Protein AF-A0A9P8AAS9-F1 (afdb_monomer)

Solvent-accessible surface area (backbone atoms only — not comparable to full-atom values): 14153 Å² total; per-residue (Å²): 145,85,72,85,78,70,85,81,71,89,67,86,80,77,82,42,75,65,55,56,50,53,52,52,51,51,52,52,52,52,50,54,52,51,51,51,54,52,51,48,52,53,51,29,61,76,70,73,40,96,72,48,89,89,62,64,85,84,53,78,81,42,75,49,71,82,64,89,84,55,82,85,56,94,63,54,86,76,57,72,69,22,67,81,80,36,80,64,80,61,82,91,53,53,75,65,57,50,48,54,54,49,52,55,50,50,49,52,52,47,55,50,54,48,52,52,49,55,50,51,50,50,54,50,54,50,53,53,48,51,53,55,49,49,33,53,49,22,46,51,50,16,53,52,23,40,52,56,30,70,55,72,84,61,75,70,64,74,69,56,86,58,59,70,79,56,46,61,59,50,71,42,103,62,42,62,68,28,55,51,24,41,52,50,12,54,50,25,44,50,51,21,54,53,49,51,52,52,40,45,74,74,70,51,84,76,68,55,98,87,51,53,66,68,61,48,50,60,72,70,52,83,86,85,82,81,64,73,90,72,59,74,133

Secondary structure (DSSP, 8-state):
--STTSSS--S-----HHHHHHHHHHHHHHHHHHHHHHHHHHHHHHHT-S-BTTB----GGGGPPPPSSSPPPTTTTTSPPPTTTSPP--TT--HHHHHHHHHHHHHHHHHHHHHHHHHHHHHHHHHHHHHHHHHHHHHHHHHHHHHHHHSPPPTTGGGS---HHHHHHHSSSS-HHHHHHHHHHHHHHHHHHHHHHHHHHTT-----TT--HHHHHHHHS------TTT---

Foldseek 3Di:
DDDVPPPPDDDDDPCDPVVVVVVVVVVVLVVVLVVLQVV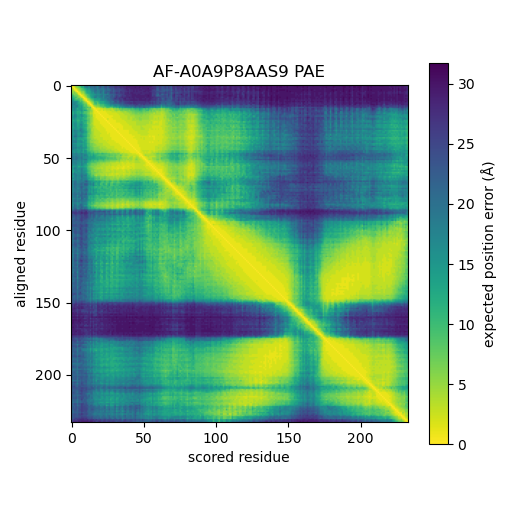LVVVCVVVVHPDDPLSDRDDPVLSDDPDPPDPDDVCVVVDDHRVVVPDRPPPPDDPVVVVVVVLVVVVVVVVVVVVSVVVVLVVVVVVLVVLVVLLVVLQVLLVVLQVQLPDDDDCVVVPPPDPVVVVVQCPPPGGVSSVVSNVSSVVSNVVSVVSVVVCVVVVRDDADPPDDPVNVSVVVDDDDDDDSVPPDD

Sequence (233 aa):
MRDTQRTDSRGVTQNTRSVRWINGAEAKKQGYASQYRAARVAILRLLGLPSSPDYPVLEDEHMYAKSSVTPRELGDGRKTDAWIWRYGRLKGLDDKGKMEFVLEAERIQWFRAKADMERLIEEIEILEEEFRRLVRSCQSLSSYWSQLADVPPSPFFSRFQLAKSVQTFIEGPQNPYCVYAAQKSALYDKMAKETEKKFRKLGGCWPGETEDLNAFFRRQRPTVTVDWNNVQP

Organism: NCBI:txid181124

Mean predicted aligned error: 13.97 Å

Structure (mmCIF, N/CA/C/O backbone):
data_AF-A0A9P8AAS9-F1
#
_entry.id   AF-A0A9P8AAS9-F1
#
loop_
_atom_site.group_PDB
_atom_site.id
_atom_site.type_symbol
_atom_site.label_atom_id
_atom_site.label_alt_id
_atom_site.label_comp_id
_atom_site.label_asym_id
_atom_site.label_entity_id
_atom_site.label_seq_id
_atom_site.pdbx_PDB_ins_code
_atom_site.Cartn_x
_atom_site.Cartn_y
_atom_site.Cartn_z
_atom_site.occupancy
_atom_site.B_iso_or_equiv
_atom_site.auth_seq_id
_atom_site.auth_comp_id
_atom_site.auth_asym_id
_atom_site.auth_atom_id
_atom_site.pdbx_PDB_model_num
ATOM 1 N N . MET A 1 1 ? 1.114 17.172 -15.281 1.00 40.56 1 MET A N 1
ATOM 2 C CA . MET A 1 1 ? 0.721 17.569 -13.909 1.00 40.56 1 MET A CA 1
ATOM 3 C C . MET A 1 1 ? 1.259 18.969 -13.577 1.00 40.56 1 MET A C 1
ATOM 5 O O . MET A 1 1 ? 2.057 19.130 -12.667 1.00 40.56 1 MET A O 1
ATOM 9 N N . ARG A 1 2 ? 0.888 19.986 -14.364 1.00 39.72 2 ARG A N 1
ATOM 10 C CA . ARG A 1 2 ? 1.263 21.396 -14.163 1.00 39.72 2 ARG A CA 1
ATOM 11 C C . ARG A 1 2 ? 0.232 22.235 -14.912 1.00 39.72 2 ARG A C 1
ATOM 13 O O . ARG A 1 2 ? 0.375 22.321 -16.114 1.00 39.72 2 ARG A O 1
ATOM 20 N N . ASP A 1 3 ? -0.776 22.765 -14.222 1.00 40.75 3 ASP A N 1
ATOM 21 C CA . ASP A 1 3 ? -1.606 23.879 -14.729 1.00 40.75 3 ASP A CA 1
ATOM 22 C C . ASP A 1 3 ? -2.355 24.616 -13.603 1.00 40.75 3 ASP A C 1
ATOM 24 O O . ASP A 1 3 ? -2.548 25.824 -13.681 1.00 40.75 3 ASP A O 1
ATOM 28 N N . THR A 1 4 ? -2.669 23.961 -12.482 1.00 42.94 4 THR A N 1
ATOM 29 C CA . THR A 1 4 ? -3.481 24.572 -11.408 1.00 42.94 4 THR A CA 1
ATOM 30 C C . THR A 1 4 ? -2.746 25.554 -10.487 1.00 42.94 4 THR A C 1
ATOM 32 O O . THR A 1 4 ? -3.392 26.273 -9.740 1.00 42.94 4 THR A O 1
ATOM 35 N N . GLN A 1 5 ? -1.410 25.636 -10.523 1.00 47.50 5 GLN A N 1
ATOM 36 C CA . GLN A 1 5 ? -0.648 26.535 -9.632 1.00 47.50 5 GLN A CA 1
ATOM 37 C C . GLN A 1 5 ? -0.402 27.942 -10.203 1.00 47.50 5 GLN A C 1
ATOM 39 O O . GLN A 1 5 ? 0.150 28.794 -9.510 1.00 47.50 5 GLN A O 1
ATOM 44 N N . ARG A 1 6 ? -0.767 28.208 -11.464 1.00 46.69 6 ARG A N 1
ATOM 45 C CA . ARG A 1 6 ? -0.388 29.454 -12.157 1.00 46.69 6 ARG A CA 1
ATOM 46 C C . ARG A 1 6 ? -1.404 30.592 -12.054 1.00 46.69 6 ARG A C 1
ATOM 48 O O . ARG A 1 6 ? -1.026 31.729 -12.313 1.00 46.69 6 ARG A O 1
ATOM 55 N N . THR A 1 7 ? -2.652 30.320 -11.688 1.00 47.31 7 THR A N 1
ATOM 56 C CA . THR A 1 7 ? -3.736 31.316 -11.744 1.00 47.31 7 THR A CA 1
ATOM 57 C C . THR A 1 7 ? -3.769 32.278 -10.554 1.00 47.31 7 THR A C 1
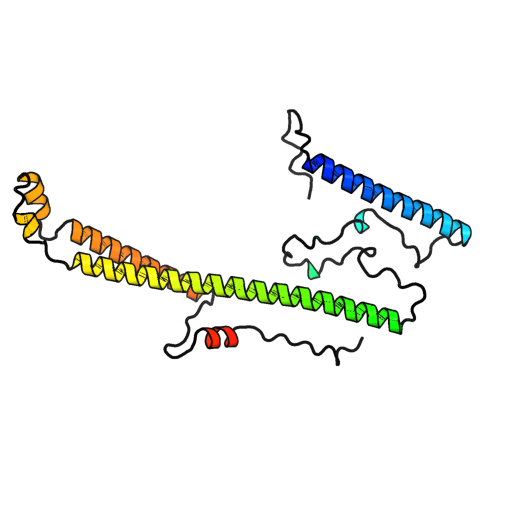ATOM 59 O O . THR A 1 7 ? -4.172 33.424 -10.738 1.00 47.31 7 THR A O 1
ATOM 62 N N . ASP A 1 8 ? -3.238 31.888 -9.388 1.00 47.56 8 ASP A N 1
ATOM 63 C CA . ASP A 1 8 ? -3.456 32.644 -8.138 1.00 47.56 8 ASP A CA 1
ATOM 64 C C . ASP A 1 8 ? -2.204 33.343 -7.572 1.00 47.56 8 ASP A C 1
ATOM 66 O O . ASP A 1 8 ? -2.237 33.929 -6.493 1.00 47.56 8 ASP A O 1
ATOM 70 N N . SER A 1 9 ? -1.076 33.325 -8.289 1.00 42.12 9 SER A N 1
ATOM 71 C CA . SER A 1 9 ? 0.187 33.894 -7.792 1.00 42.12 9 SER A CA 1
ATOM 72 C C . SER A 1 9 ? 0.448 35.296 -8.353 1.00 42.12 9 SER A C 1
ATOM 74 O O . SER A 1 9 ? 1.041 35.450 -9.420 1.00 42.12 9 SER A O 1
ATOM 76 N N . ARG A 1 10 ? 0.046 36.342 -7.619 1.00 48.09 10 ARG A N 1
ATOM 77 C CA . ARG A 1 10 ? 0.501 37.730 -7.840 1.00 48.09 10 ARG A CA 1
ATOM 78 C C . ARG A 1 10 ? 1.392 38.170 -6.677 1.00 48.09 10 ARG A C 1
ATOM 80 O O . ARG A 1 10 ? 0.914 38.718 -5.693 1.00 48.09 10 ARG A O 1
ATOM 87 N N . GLY A 1 11 ? 2.690 37.904 -6.795 1.00 50.19 11 GLY A N 1
ATOM 88 C CA . GLY A 1 11 ? 3.708 38.269 -5.805 1.00 50.19 11 GLY A CA 1
ATOM 89 C C . GLY A 1 11 ? 4.879 37.289 -5.842 1.00 50.19 11 GLY A C 1
ATOM 90 O O . GLY A 1 11 ? 4.652 36.087 -5.893 1.00 50.19 11 GLY A O 1
ATOM 91 N N . VAL A 1 12 ? 6.104 37.825 -5.900 1.00 58.59 12 VAL A N 1
ATOM 92 C CA . VAL A 1 12 ? 7.424 37.155 -5.941 1.00 58.59 12 VAL A CA 1
ATOM 93 C C . VAL A 1 12 ? 7.373 35.621 -5.878 1.00 58.59 12 VAL A C 1
ATOM 95 O O . VAL A 1 12 ? 7.263 35.025 -4.808 1.00 58.59 12 VAL A O 1
ATOM 98 N N . THR A 1 13 ? 7.536 34.969 -7.032 1.00 55.72 13 THR A N 1
ATOM 99 C CA . THR A 1 13 ? 7.798 33.528 -7.109 1.00 55.72 13 THR A CA 1
ATOM 100 C C . THR A 1 13 ? 9.085 33.221 -6.355 1.00 55.72 13 THR A C 1
ATOM 102 O O . THR A 1 13 ? 10.178 33.562 -6.812 1.00 55.72 13 THR A O 1
ATOM 105 N N . GLN A 1 14 ? 8.973 32.581 -5.191 1.00 61.50 14 GLN A N 1
ATOM 106 C CA . GLN A 1 14 ? 10.131 32.045 -4.490 1.00 61.50 14 GLN A CA 1
ATOM 107 C C . GLN A 1 14 ? 10.790 30.986 -5.385 1.00 61.50 14 GLN A C 1
ATOM 109 O O . GLN A 1 14 ? 10.313 29.857 -5.488 1.00 61.50 14 GLN A O 1
ATOM 114 N N . ASN A 1 15 ? 11.895 31.347 -6.045 1.00 59.50 15 ASN A N 1
ATOM 115 C CA . ASN A 1 15 ? 12.778 30.398 -6.719 1.00 59.50 15 ASN A CA 1
ATOM 116 C C . ASN A 1 15 ? 13.470 29.542 -5.653 1.00 59.50 15 ASN A C 1
ATOM 118 O O . ASN A 1 15 ? 14.602 29.804 -5.247 1.00 59.50 15 ASN A O 1
ATOM 122 N N . THR A 1 16 ? 12.763 28.533 -5.155 1.00 75.38 16 THR A N 1
ATOM 123 C CA . THR A 1 16 ? 13.290 27.598 -4.165 1.00 75.38 16 THR A CA 1
ATOM 124 C C . THR A 1 16 ? 14.463 26.808 -4.752 1.00 75.38 16 THR A C 1
ATOM 126 O O . THR A 1 16 ? 14.561 26.566 -5.959 1.00 75.38 16 THR A O 1
ATOM 129 N N . ARG A 1 17 ? 15.398 26.390 -3.888 1.00 76.12 17 ARG A N 1
ATOM 130 C CA . ARG A 1 17 ? 16.584 25.608 -4.289 1.00 76.12 17 ARG A CA 1
ATOM 131 C C . ARG A 1 17 ? 16.201 24.336 -5.061 1.00 76.12 17 ARG A C 1
ATOM 133 O O . ARG A 1 17 ? 16.917 23.948 -5.982 1.00 76.12 17 ARG A O 1
ATOM 140 N N . SER A 1 18 ? 15.058 23.738 -4.725 1.00 76.44 18 SER A N 1
ATOM 141 C CA . SER A 1 18 ? 14.458 22.609 -5.439 1.00 76.44 18 SER A CA 1
ATOM 142 C C . SER A 1 18 ? 14.050 22.972 -6.869 1.00 76.44 18 SER A C 1
ATOM 144 O O . SER A 1 18 ? 14.404 22.243 -7.787 1.00 76.44 18 SER A O 1
ATOM 146 N N . VAL A 1 19 ? 13.401 24.121 -7.095 1.00 82.75 19 VAL A N 1
ATOM 147 C CA . VAL A 1 19 ? 13.028 24.598 -8.442 1.00 82.75 19 VAL A CA 1
ATOM 148 C C . VAL A 1 19 ? 14.263 24.815 -9.316 1.00 82.75 19 VAL A C 1
ATOM 150 O O . VAL A 1 19 ? 14.279 24.389 -10.469 1.00 82.75 19 VAL A O 1
ATOM 153 N N . ARG A 1 20 ? 15.342 25.395 -8.773 1.00 86.31 20 ARG A N 1
ATOM 154 C CA . ARG A 1 20 ? 16.611 25.531 -9.513 1.00 86.31 20 ARG A CA 1
ATOM 155 C C . ARG A 1 20 ? 17.190 24.170 -9.907 1.00 86.31 20 ARG A C 1
ATOM 157 O O . ARG A 1 20 ? 17.690 24.026 -11.020 1.00 86.31 20 ARG A O 1
ATOM 164 N N . TRP A 1 21 ? 17.126 23.183 -9.012 1.00 85.50 21 TRP A N 1
ATOM 165 C CA . TRP A 1 21 ? 17.604 21.828 -9.291 1.00 85.50 21 TRP A CA 1
ATOM 166 C C . TRP A 1 21 ? 16.750 21.127 -10.356 1.00 85.50 21 TRP A C 1
ATOM 168 O O . TRP A 1 21 ? 17.307 20.574 -11.301 1.00 85.50 21 TRP A O 1
ATOM 178 N N . ILE A 1 22 ? 15.420 21.244 -10.267 1.00 85.50 22 ILE A N 1
ATOM 179 C CA . ILE A 1 22 ? 14.469 20.732 -11.267 1.00 85.50 22 ILE A CA 1
ATOM 180 C C . ILE A 1 22 ? 14.750 21.353 -12.637 1.00 85.50 22 ILE A C 1
ATOM 182 O O . ILE A 1 22 ? 14.902 20.631 -13.618 1.00 85.50 22 ILE A O 1
ATOM 186 N N . ASN A 1 23 ? 14.894 22.677 -12.706 1.00 88.12 23 ASN A N 1
ATOM 187 C CA . ASN A 1 23 ? 15.191 23.376 -13.957 1.00 88.12 23 ASN A CA 1
ATOM 188 C C . ASN A 1 23 ? 16.554 22.967 -14.530 1.00 88.12 23 ASN A C 1
ATOM 190 O O . ASN A 1 23 ? 16.690 22.807 -15.739 1.00 88.12 23 ASN A O 1
ATOM 194 N N . GLY A 1 24 ? 1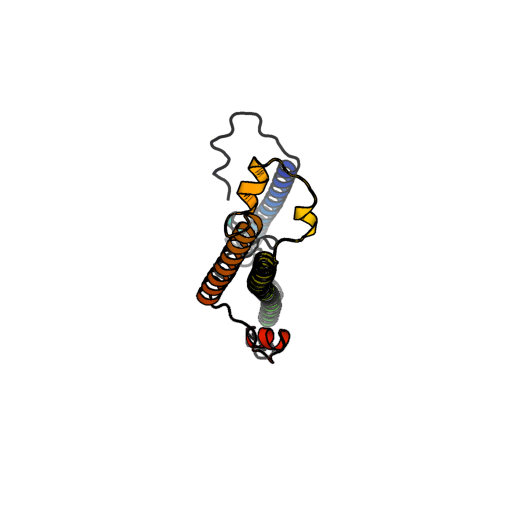7.562 22.765 -13.676 1.00 91.31 24 GLY A N 1
ATOM 195 C CA . GLY A 1 24 ? 18.873 22.272 -14.097 1.00 91.31 24 GLY A CA 1
ATOM 196 C C . GLY A 1 24 ? 18.822 20.843 -14.645 1.00 91.31 24 GLY A C 1
ATOM 197 O O . GLY A 1 24 ? 19.470 20.549 -15.649 1.00 91.31 24 GLY A O 1
ATOM 198 N N . ALA A 1 25 ? 18.040 19.962 -14.020 1.00 88.50 25 ALA A N 1
ATOM 199 C CA . ALA A 1 25 ? 17.812 18.607 -14.511 1.00 88.50 25 ALA A CA 1
ATOM 200 C C . ALA A 1 25 ? 17.055 18.612 -15.850 1.00 88.50 25 ALA A C 1
ATOM 202 O O . ALA A 1 25 ? 17.475 17.933 -16.787 1.00 88.50 25 ALA A O 1
ATOM 203 N N . GLU A 1 26 ? 16.006 19.432 -15.975 1.00 89.06 26 GLU A N 1
ATOM 204 C CA . GLU A 1 26 ? 15.252 19.588 -17.223 1.00 89.06 26 GLU A CA 1
ATOM 205 C C . GLU A 1 26 ? 16.146 20.141 -18.342 1.00 89.06 26 GLU A C 1
ATOM 207 O O . GLU A 1 26 ? 16.157 19.597 -19.440 1.00 89.06 26 GLU A O 1
ATOM 212 N N . ALA A 1 27 ? 16.983 21.144 -18.064 1.00 91.75 27 ALA A N 1
ATOM 213 C CA . ALA A 1 27 ? 17.920 21.687 -19.047 1.00 91.75 27 ALA A CA 1
ATOM 214 C C . ALA A 1 27 ? 18.931 20.635 -19.536 1.00 91.75 27 ALA A C 1
ATOM 216 O O . ALA A 1 27 ? 19.189 20.539 -20.735 1.00 91.75 27 ALA A O 1
ATOM 217 N N . LYS A 1 28 ? 19.475 19.805 -18.633 1.00 93.38 28 LYS A N 1
ATOM 218 C CA . LYS A 1 28 ? 20.367 18.695 -19.012 1.00 93.38 28 LYS A CA 1
ATOM 219 C C . LYS A 1 28 ? 19.655 17.676 -19.893 1.00 93.38 28 LYS A C 1
ATOM 221 O O . LYS A 1 28 ? 20.187 17.288 -20.928 1.00 93.38 28 LYS A O 1
ATOM 226 N N . LYS A 1 29 ? 18.447 17.272 -19.498 1.00 90.00 29 LYS A N 1
ATOM 227 C CA . LYS A 1 29 ? 17.592 16.357 -20.260 1.00 90.00 29 LYS A CA 1
ATOM 228 C C . LYS A 1 29 ? 17.351 16.877 -21.682 1.00 90.00 29 LYS A C 1
ATOM 230 O O . LYS A 1 29 ? 17.593 16.145 -22.639 1.00 90.00 29 LYS A O 1
ATOM 235 N N . GLN A 1 30 ? 16.961 18.144 -21.823 1.00 91.88 30 GLN A N 1
ATOM 236 C CA . GLN A 1 30 ? 16.775 18.791 -23.127 1.00 91.88 30 GLN A CA 1
ATOM 237 C C . GLN A 1 30 ? 18.084 18.861 -23.927 1.00 91.88 30 GLN A C 1
ATOM 239 O O . GLN A 1 30 ? 18.094 18.604 -25.130 1.00 91.88 30 GLN A O 1
ATOM 244 N N . GLY A 1 31 ? 19.208 19.130 -23.255 1.00 94.56 31 GLY A N 1
ATOM 245 C CA . GLY A 1 31 ? 20.544 19.085 -23.849 1.00 94.56 31 GLY A CA 1
ATOM 246 C C . GLY A 1 31 ? 20.850 17.729 -24.488 1.00 94.56 31 GLY A C 1
ATOM 247 O O . GLY A 1 31 ? 21.162 17.670 -25.677 1.00 94.56 31 GLY A O 1
ATOM 248 N N . TYR A 1 32 ? 20.676 16.628 -23.756 1.00 93.31 32 TYR A N 1
ATOM 249 C CA . TYR A 1 32 ? 20.882 15.280 -24.299 1.00 93.31 32 TYR A CA 1
ATOM 250 C C . TYR A 1 32 ? 19.904 14.931 -25.428 1.00 93.31 32 TYR A C 1
ATOM 252 O O . TYR A 1 32 ? 20.316 14.365 -26.442 1.00 93.31 32 TYR A O 1
ATOM 260 N N . ALA A 1 33 ? 18.630 15.313 -25.306 1.00 92.88 33 ALA A N 1
ATOM 261 C CA . ALA A 1 33 ? 17.647 15.102 -26.367 1.00 92.88 33 ALA A CA 1
ATOM 262 C C . ALA A 1 33 ? 18.042 15.835 -27.660 1.00 92.88 33 ALA A C 1
ATOM 264 O O . ALA A 1 33 ? 17.983 15.259 -28.748 1.00 92.88 33 ALA A O 1
ATOM 265 N N . SER A 1 34 ? 18.513 17.081 -27.546 1.00 94.44 34 SER A N 1
ATOM 266 C CA . SER A 1 34 ? 18.998 17.869 -28.684 1.00 94.44 34 SER A CA 1
ATOM 267 C C . SER A 1 34 ? 20.222 17.234 -29.352 1.00 94.44 34 SER A C 1
ATOM 269 O O . SER A 1 34 ? 20.271 17.150 -30.579 1.00 94.44 34 SER A O 1
ATOM 271 N N . GLN A 1 35 ? 21.161 16.704 -28.559 1.00 95.50 35 GLN A N 1
ATOM 272 C CA . GLN A 1 35 ? 22.344 16.004 -29.062 1.00 95.50 35 GLN A CA 1
ATOM 273 C C . GLN A 1 35 ? 21.958 14.743 -29.833 1.00 95.50 35 GLN A C 1
ATOM 275 O O . GLN A 1 35 ? 22.445 14.542 -30.944 1.00 95.50 35 GLN A O 1
ATOM 280 N N . TYR A 1 36 ? 21.039 13.931 -29.298 1.00 93.12 36 TYR A N 1
ATOM 281 C CA . TYR A 1 36 ? 20.519 12.761 -30.007 1.00 93.12 36 TYR A CA 1
ATOM 282 C C . TYR A 1 36 ? 19.856 13.156 -31.330 1.00 93.12 36 TYR A C 1
ATOM 284 O O . TYR A 1 36 ? 20.158 12.571 -32.368 1.00 93.12 36 TYR A O 1
ATOM 292 N N . ARG A 1 37 ? 18.984 14.174 -31.323 1.00 94.06 37 ARG A N 1
ATOM 293 C CA . ARG A 1 37 ? 18.300 14.652 -32.537 1.00 94.06 37 ARG A CA 1
ATOM 294 C C . ARG A 1 37 ? 19.301 15.134 -33.593 1.00 94.06 37 ARG A C 1
ATOM 296 O O . ARG A 1 37 ? 19.164 14.770 -34.759 1.00 94.06 37 ARG A O 1
ATOM 303 N N . ALA A 1 38 ? 20.327 15.886 -33.193 1.00 95.19 38 ALA A N 1
ATOM 304 C CA . ALA A 1 38 ? 21.387 16.350 -34.087 1.00 95.19 38 ALA A CA 1
ATOM 305 C C . ALA A 1 38 ? 22.223 15.188 -34.656 1.00 95.19 38 ALA A C 1
ATOM 307 O O . ALA A 1 38 ? 22.413 15.100 -35.871 1.00 95.19 38 ALA A O 1
ATOM 308 N N . ALA A 1 39 ? 22.662 14.261 -33.799 1.00 93.88 39 ALA A N 1
ATOM 309 C CA . ALA A 1 39 ? 23.416 13.077 -34.206 1.00 93.88 39 ALA A CA 1
ATOM 310 C C . ALA A 1 39 ? 22.601 12.182 -35.151 1.00 93.88 39 ALA A C 1
ATOM 312 O O . ALA A 1 39 ? 23.113 11.742 -36.177 1.00 93.88 39 ALA A O 1
ATOM 313 N N . ARG A 1 40 ? 21.310 11.978 -34.864 1.00 91.44 40 ARG A N 1
ATOM 314 C CA . ARG A 1 40 ? 20.379 11.241 -35.725 1.00 91.44 40 ARG A CA 1
ATOM 315 C C . ARG A 1 40 ? 20.316 11.843 -37.127 1.00 91.44 40 ARG A C 1
ATOM 317 O O . ARG A 1 40 ? 20.423 11.105 -38.100 1.00 91.44 40 ARG A O 1
ATOM 324 N N . VAL A 1 41 ? 20.158 13.164 -37.245 1.00 93.94 41 VAL A N 1
ATOM 325 C CA . VAL A 1 41 ? 20.127 13.844 -38.552 1.00 93.94 41 VAL A CA 1
ATOM 326 C C . VAL A 1 41 ? 21.445 13.653 -39.303 1.00 93.94 41 VAL A C 1
ATOM 328 O O . VAL A 1 41 ? 21.422 13.355 -40.495 1.00 93.94 41 VAL A O 1
ATOM 331 N N . ALA A 1 42 ? 22.586 13.784 -38.623 1.00 94.50 42 ALA A N 1
ATOM 332 C CA . ALA A 1 42 ? 23.895 13.571 -39.235 1.00 94.50 42 ALA A CA 1
ATOM 333 C C . ALA A 1 42 ? 24.075 12.124 -39.729 1.00 94.50 42 ALA A C 1
ATOM 335 O O . ALA A 1 42 ? 24.475 11.915 -40.870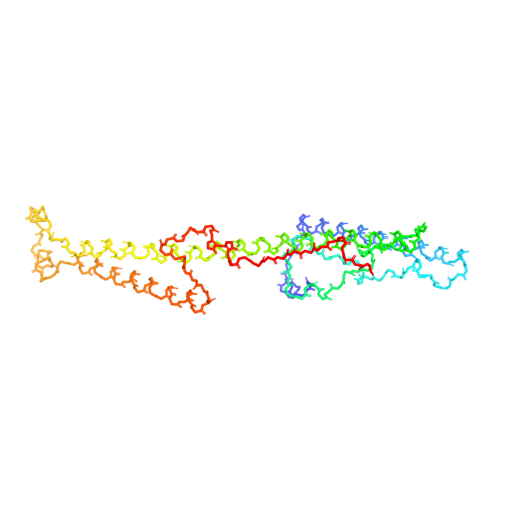 1.00 94.50 42 ALA A O 1
ATOM 336 N N . ILE A 1 43 ? 23.712 11.132 -38.911 1.00 91.44 43 ILE A N 1
ATOM 337 C CA . ILE A 1 43 ? 23.797 9.707 -39.260 1.00 91.44 43 ILE A CA 1
ATOM 338 C C . ILE A 1 43 ? 22.891 9.378 -40.451 1.00 91.44 43 ILE A C 1
ATOM 340 O O . ILE A 1 43 ? 23.333 8.727 -41.391 1.00 91.44 43 ILE A O 1
ATOM 344 N N . LEU A 1 44 ? 21.644 9.855 -40.453 1.00 92.31 44 LEU A N 1
ATOM 345 C CA . LEU A 1 44 ? 20.717 9.629 -41.566 1.00 92.31 44 LEU A CA 1
ATOM 346 C C . LEU A 1 44 ? 21.217 10.259 -42.871 1.00 92.31 44 LEU A C 1
ATOM 348 O O . LEU A 1 44 ? 21.128 9.629 -43.923 1.00 92.31 44 LEU A O 1
ATOM 352 N N . ARG A 1 45 ? 21.813 11.458 -42.796 1.00 93.62 45 ARG A N 1
ATOM 353 C CA . ARG A 1 45 ? 22.461 12.104 -43.947 1.00 93.62 45 ARG A CA 1
ATOM 354 C C . ARG A 1 45 ? 23.641 11.293 -44.473 1.00 93.62 45 ARG A C 1
ATOM 356 O O . ARG A 1 45 ? 23.742 11.121 -45.680 1.00 93.62 45 ARG A O 1
ATOM 363 N N . LEU A 1 46 ? 24.502 10.781 -43.591 1.00 93.44 46 LEU A N 1
ATOM 364 C CA . LEU A 1 46 ? 25.648 9.950 -43.979 1.00 93.44 46 LEU A CA 1
ATOM 365 C C . LEU A 1 46 ? 25.218 8.627 -44.623 1.00 93.44 46 LEU A C 1
ATOM 367 O O . LEU A 1 46 ? 25.855 8.170 -45.565 1.00 93.44 46 LEU A O 1
ATOM 371 N N . LEU A 1 47 ? 24.133 8.026 -44.132 1.00 90.12 47 LEU A N 1
ATOM 372 C CA . LEU A 1 47 ? 23.577 6.785 -44.676 1.00 90.12 47 LEU A CA 1
ATOM 373 C C . LEU A 1 47 ? 22.728 7.001 -45.939 1.00 90.12 47 LEU A C 1
ATOM 375 O O . LEU A 1 47 ? 22.335 6.025 -46.570 1.00 90.12 47 LEU A O 1
ATOM 379 N N . GLY A 1 48 ? 22.398 8.249 -46.288 1.00 91.50 48 GLY A N 1
ATOM 380 C CA . GLY A 1 48 ? 21.490 8.565 -47.395 1.00 91.50 48 GLY A CA 1
ATOM 381 C C . GLY A 1 48 ? 20.051 8.077 -47.179 1.00 91.50 48 GLY A C 1
ATOM 382 O O . GLY A 1 48 ? 19.299 7.947 -48.141 1.00 91.50 48 GLY A O 1
ATOM 383 N N . LEU A 1 49 ? 19.657 7.791 -45.933 1.00 89.56 49 LEU A N 1
ATOM 384 C CA . LEU A 1 49 ? 18.337 7.254 -45.595 1.00 89.56 49 LEU A CA 1
ATOM 385 C C . LEU A 1 49 ? 17.433 8.359 -45.030 1.00 89.56 49 LEU A C 1
ATOM 387 O O . LEU A 1 49 ? 17.850 9.080 -44.122 1.00 89.56 49 LEU A O 1
ATOM 391 N N . PRO A 1 50 ? 16.169 8.475 -45.480 1.00 85.0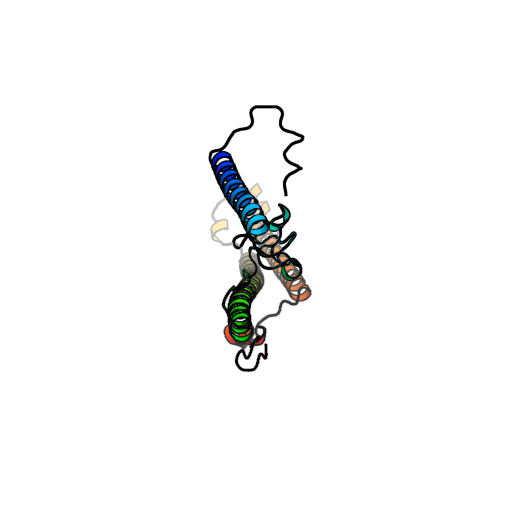0 50 PRO A N 1
ATOM 392 C CA . PRO A 1 50 ? 15.236 9.468 -44.941 1.00 85.00 50 PRO A CA 1
ATOM 393 C C . PRO A 1 50 ? 14.774 9.122 -43.517 1.00 85.00 50 PRO A C 1
ATOM 395 O O . PRO A 1 50 ? 14.497 10.003 -42.703 1.00 85.00 50 PRO A O 1
ATOM 398 N N . SER A 1 51 ? 14.702 7.831 -43.195 1.00 87.38 51 SER A N 1
ATOM 399 C CA . SER A 1 51 ? 14.368 7.326 -41.869 1.00 87.38 51 SER A CA 1
ATOM 400 C C . SER A 1 51 ? 15.011 5.960 -41.670 1.00 87.38 51 SER A C 1
ATOM 402 O O . SER A 1 51 ? 15.154 5.193 -42.620 1.00 87.38 51 SER A O 1
ATOM 404 N N . SER A 1 52 ? 15.388 5.657 -40.431 1.00 81.69 52 SER A N 1
ATOM 405 C CA . SER A 1 52 ? 15.906 4.350 -40.045 1.00 81.69 52 SER A CA 1
ATOM 406 C C . SER A 1 52 ? 15.178 3.863 -38.791 1.00 81.69 52 SER A C 1
ATOM 408 O O . SER A 1 52 ? 15.052 4.635 -37.834 1.00 81.69 52 SER A O 1
ATOM 410 N N . PRO A 1 53 ? 14.717 2.598 -38.760 1.00 80.19 53 PRO A N 1
ATOM 411 C CA . PRO A 1 53 ? 14.121 2.007 -37.565 1.00 80.19 53 PRO A CA 1
ATOM 412 C C . PRO A 1 53 ? 15.122 1.874 -36.407 1.00 80.19 53 PRO A C 1
ATOM 414 O O . PRO A 1 53 ? 14.681 1.779 -35.259 1.00 80.19 53 PRO A O 1
ATOM 417 N N . ASP A 1 54 ? 16.429 1.895 -36.692 1.00 80.31 54 ASP A N 1
ATOM 418 C CA . ASP A 1 54 ? 17.510 1.823 -35.698 1.00 80.31 54 ASP A CA 1
ATOM 419 C C . ASP A 1 54 ? 17.722 3.151 -34.968 1.00 80.31 54 ASP A C 1
ATOM 421 O O . ASP A 1 54 ? 18.163 3.175 -33.822 1.00 80.31 54 ASP A O 1
ATOM 425 N N . TYR A 1 55 ? 17.370 4.256 -35.626 1.00 84.75 55 TYR A N 1
ATOM 426 C CA . TYR A 1 55 ? 17.449 5.605 -35.079 1.00 84.75 55 TYR A CA 1
ATOM 427 C C . TYR A 1 55 ? 16.055 6.246 -35.134 1.00 84.75 55 TYR A C 1
ATOM 429 O O . TYR A 1 55 ? 15.799 7.118 -35.976 1.00 84.75 55 TYR A O 1
ATOM 437 N N . PRO A 1 56 ? 15.108 5.814 -34.280 1.00 86.88 56 PRO A N 1
ATOM 438 C CA . PRO A 1 56 ? 13.755 6.358 -34.270 1.00 86.88 56 PRO A CA 1
ATOM 439 C C . PRO A 1 56 ? 13.737 7.826 -33.820 1.00 86.88 56 PRO A C 1
ATOM 441 O O . PRO A 1 56 ? 14.688 8.341 -33.222 1.00 86.88 56 PRO A O 1
ATOM 444 N N . VAL A 1 57 ? 12.661 8.532 -34.167 1.00 90.12 57 VAL A N 1
ATOM 445 C CA . VAL A 1 57 ? 12.499 9.947 -33.814 1.00 90.12 57 VAL A CA 1
ATOM 446 C C . VAL A 1 57 ? 12.236 10.078 -32.312 1.00 90.12 57 VAL A C 1
ATOM 448 O O . VAL A 1 57 ? 11.380 9.397 -31.745 1.00 90.12 57 VAL A O 1
ATOM 451 N N . LEU A 1 58 ? 12.990 10.963 -31.658 1.00 90.50 58 LEU A N 1
ATOM 452 C CA . LEU A 1 58 ? 12.821 11.271 -30.242 1.00 90.50 58 LEU A CA 1
ATOM 453 C C . LEU A 1 58 ? 11.885 12.469 -30.054 1.00 90.50 58 LEU A C 1
ATOM 455 O O . LEU A 1 58 ? 12.351 13.606 -29.970 1.00 90.50 58 LEU A O 1
ATOM 459 N N . GLU A 1 59 ? 10.585 12.199 -29.975 1.00 90.38 59 GLU A N 1
ATOM 460 C CA . GLU A 1 59 ? 9.572 13.187 -29.570 1.00 90.38 59 GLU A CA 1
ATOM 461 C C . GLU A 1 59 ? 9.638 13.541 -28.079 1.00 90.38 59 GLU A C 1
ATOM 463 O O . GLU A 1 59 ? 10.158 12.775 -27.264 1.00 90.38 59 GLU A O 1
ATOM 468 N N . ASP A 1 60 ? 9.080 14.695 -27.713 1.00 86.38 60 ASP A N 1
ATOM 469 C CA . ASP A 1 60 ? 9.051 15.161 -26.321 1.00 86.38 60 ASP A CA 1
ATOM 470 C C . ASP A 1 60 ? 8.244 14.231 -25.404 1.00 86.38 60 ASP A C 1
ATOM 472 O O . ASP A 1 60 ? 8.622 14.015 -24.249 1.00 86.38 60 ASP A O 1
ATOM 476 N N . GLU A 1 61 ? 7.195 13.604 -25.943 1.00 84.88 61 GLU A N 1
ATOM 477 C CA . GLU A 1 61 ? 6.373 12.598 -25.257 1.00 84.88 61 GLU A CA 1
ATOM 478 C C . GLU A 1 61 ? 7.190 11.378 -24.819 1.00 84.88 61 GLU A C 1
ATOM 480 O O . GLU A 1 61 ? 6.886 10.737 -23.812 1.00 84.88 61 GLU A O 1
ATOM 485 N N . HIS A 1 62 ? 8.276 11.079 -25.536 1.00 85.06 62 HIS A N 1
ATOM 486 C CA . HIS A 1 62 ? 9.141 9.958 -25.206 1.00 85.06 62 HIS A CA 1
ATOM 487 C C . HIS A 1 62 ? 10.109 10.261 -24.061 1.00 85.06 62 HIS A C 1
ATOM 489 O O . HIS A 1 62 ? 10.722 9.350 -23.514 1.00 85.06 62 HIS A O 1
ATOM 495 N N . MET A 1 63 ? 10.262 11.523 -23.657 1.00 83.56 63 MET A N 1
ATOM 496 C CA . MET A 1 63 ? 11.210 11.897 -22.606 1.00 83.56 63 MET A CA 1
ATOM 497 C C . MET A 1 63 ? 10.670 11.698 -21.180 1.00 83.56 63 MET A C 1
ATOM 499 O O . MET A 1 63 ? 11.215 12.248 -20.218 1.00 83.56 63 MET A O 1
ATOM 503 N N . TYR A 1 64 ? 9.586 10.941 -21.033 1.00 78.56 64 TYR A N 1
ATOM 504 C CA . TYR A 1 64 ? 9.001 10.571 -19.754 1.00 78.56 64 TYR A CA 1
ATOM 505 C C . TYR A 1 64 ? 9.362 9.125 -19.403 1.00 78.56 64 TYR A C 1
ATOM 507 O O . TYR A 1 64 ? 9.141 8.219 -20.203 1.00 78.56 64 TYR A O 1
ATOM 515 N N . ALA A 1 65 ? 9.891 8.923 -18.198 1.00 73.06 65 ALA A N 1
ATOM 516 C CA . ALA A 1 65 ? 9.990 7.614 -17.564 1.00 73.06 65 ALA A CA 1
ATOM 517 C C . ALA A 1 65 ? 8.905 7.514 -16.492 1.00 73.06 65 ALA A C 1
ATOM 519 O O . ALA A 1 65 ? 8.678 8.490 -15.766 1.00 73.06 65 ALA A O 1
ATOM 520 N N . LYS A 1 66 ? 8.283 6.341 -16.336 1.00 70.25 66 LYS A N 1
ATOM 521 C CA . LYS A 1 66 ? 7.510 6.067 -15.124 1.00 70.25 66 LYS A CA 1
ATOM 522 C C . LYS A 1 66 ? 8.395 6.286 -13.902 1.00 70.25 66 LYS A C 1
ATOM 524 O O . LYS A 1 66 ? 9.511 5.774 -13.814 1.00 70.25 66 LYS A O 1
ATOM 529 N N . SER A 1 67 ? 7.891 7.069 -12.958 1.00 66.19 67 SER A N 1
ATOM 530 C CA . SER A 1 67 ? 8.580 7.288 -11.695 1.00 66.19 67 SER A CA 1
ATOM 531 C C . SER A 1 67 ? 8.570 5.986 -10.891 1.00 66.19 67 SER A C 1
ATOM 533 O O . SER A 1 67 ? 7.519 5.398 -10.658 1.00 66.19 67 SER A O 1
ATOM 535 N N . SER A 1 68 ? 9.754 5.538 -10.474 1.00 59.97 68 SER A N 1
ATOM 536 C CA . SER A 1 68 ? 9.927 4.369 -9.603 1.00 59.97 68 SER A CA 1
ATOM 537 C C . SER A 1 68 ? 9.637 4.671 -8.131 1.00 59.97 68 SER A C 1
ATOM 539 O O . SER A 1 68 ? 9.538 3.749 -7.331 1.00 59.97 68 SER A O 1
ATOM 541 N N . VAL A 1 69 ? 9.543 5.955 -7.773 1.00 60.41 69 VAL A N 1
ATOM 542 C CA . VAL A 1 69 ? 9.367 6.429 -6.391 1.00 60.41 69 VAL A CA 1
ATOM 543 C C . VAL A 1 69 ? 7.891 6.639 -6.057 1.00 60.41 69 VAL A C 1
ATOM 545 O O . VAL A 1 69 ? 7.484 6.532 -4.905 1.00 60.41 69 VAL A O 1
ATOM 548 N N . THR A 1 70 ? 7.079 6.955 -7.063 1.00 67.38 70 THR A N 1
ATOM 549 C CA . THR A 1 70 ? 5.638 7.144 -6.888 1.00 67.38 70 THR A CA 1
ATOM 550 C C . THR A 1 70 ? 4.953 5.785 -6.792 1.00 67.38 70 THR A C 1
ATOM 552 O O . THR A 1 70 ? 5.227 4.937 -7.647 1.00 67.38 70 THR A O 1
ATOM 555 N N . PRO A 1 71 ? 4.053 5.576 -5.812 1.00 64.56 71 PRO A N 1
ATOM 556 C CA . PRO A 1 71 ? 3.205 4.392 -5.777 1.00 64.56 71 PRO A CA 1
ATOM 557 C C . PRO A 1 71 ? 2.486 4.217 -7.114 1.00 64.56 71 PRO A C 1
ATOM 559 O O . PRO A 1 71 ? 2.035 5.199 -7.707 1.00 64.56 71 PRO A O 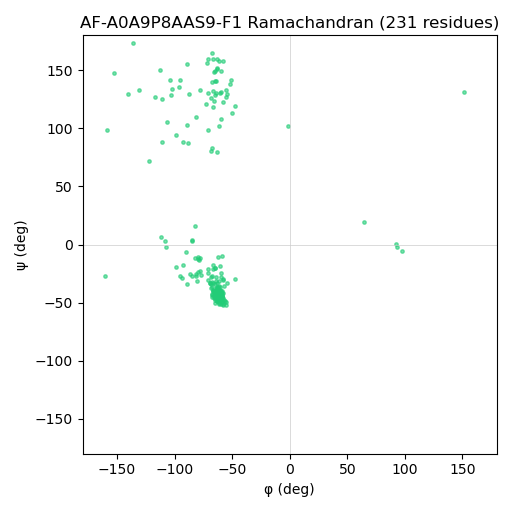1
ATOM 562 N N . ARG A 1 72 ? 2.410 2.979 -7.605 1.00 68.75 72 ARG A N 1
ATOM 563 C CA . ARG A 1 72 ? 1.708 2.681 -8.856 1.00 68.75 72 ARG A CA 1
ATOM 564 C C . ARG A 1 72 ? 0.216 2.926 -8.669 1.00 68.75 72 ARG A C 1
ATOM 566 O O . ARG A 1 72 ? -0.377 2.440 -7.709 1.00 68.75 72 ARG A O 1
ATOM 573 N N . GLU A 1 73 ? -0.390 3.637 -9.607 1.00 72.50 73 GLU A N 1
ATOM 574 C CA . GLU A 1 73 ? -1.833 3.835 -9.652 1.00 72.50 73 GLU A CA 1
ATOM 575 C C . GLU A 1 73 ? -2.510 2.718 -10.459 1.00 72.50 73 GLU A C 1
ATOM 577 O O . GLU A 1 73 ? -1.916 2.086 -11.345 1.00 72.50 73 GLU A O 1
ATOM 582 N N . LEU A 1 74 ? -3.793 2.474 -10.178 1.00 70.38 74 LEU A N 1
ATOM 583 C CA . LEU A 1 74 ? -4.594 1.532 -10.953 1.00 70.38 74 LEU A CA 1
ATOM 584 C C . LEU A 1 74 ? -4.614 1.968 -12.430 1.00 70.38 74 LEU A C 1
ATOM 586 O O . LEU A 1 74 ? -5.010 3.082 -12.760 1.00 70.38 74 LEU A O 1
ATOM 590 N N . GLY A 1 75 ? -4.181 1.083 -13.331 1.00 69.94 75 GLY A N 1
ATOM 591 C CA . GLY A 1 75 ? -4.067 1.377 -14.765 1.00 69.94 75 GLY A CA 1
ATOM 592 C C . GLY A 1 75 ? -2.666 1.778 -15.240 1.00 69.94 75 GLY A C 1
ATOM 593 O O . GLY A 1 75 ? -2.443 1.841 -16.452 1.00 69.94 75 GLY A O 1
ATOM 594 N N . ASP A 1 76 ? -1.685 1.939 -14.347 1.00 68.06 76 ASP A N 1
ATOM 595 C CA . ASP A 1 76 ? -0.288 2.183 -14.745 1.00 68.06 76 ASP A CA 1
ATOM 596 C C . ASP A 1 76 ? 0.351 1.008 -15.498 1.00 68.06 76 ASP A C 1
ATOM 598 O O . ASP A 1 76 ? 1.315 1.199 -16.245 1.00 68.06 76 ASP A O 1
ATOM 602 N N . GLY A 1 77 ? -0.211 -0.198 -15.365 1.00 65.50 77 GLY A N 1
ATOM 603 C CA . GLY A 1 77 ? 0.151 -1.357 -16.187 1.00 65.50 77 GLY A CA 1
ATOM 604 C C . GLY A 1 77 ? -0.263 -1.217 -17.658 1.00 65.50 77 GLY A C 1
ATOM 605 O O . GLY A 1 77 ? 0.412 -1.750 -18.531 1.00 65.50 77 GLY A O 1
ATOM 606 N N . ARG A 1 78 ? -1.328 -0.454 -17.956 1.00 67.50 78 ARG A N 1
ATOM 607 C CA . ARG A 1 78 ? -1.795 -0.200 -19.333 1.00 67.50 78 ARG A CA 1
ATOM 608 C C . ARG A 1 78 ? -0.990 0.903 -20.019 1.00 67.50 78 ARG A C 1
ATOM 610 O O . ARG A 1 78 ? -0.887 0.925 -21.243 1.00 67.50 78 ARG A O 1
ATOM 617 N N . LYS A 1 79 ? -0.420 1.827 -19.240 1.00 71.50 79 LYS A N 1
ATOM 618 C CA . LYS A 1 79 ? 0.501 2.841 -19.757 1.00 71.50 79 LYS A CA 1
ATOM 619 C C . LYS A 1 79 ? 1.806 2.147 -20.091 1.00 71.50 79 LYS A C 1
ATOM 621 O O . LYS A 1 79 ? 2.434 1.551 -19.229 1.00 71.50 79 LYS A O 1
ATOM 626 N N . THR A 1 80 ? 2.243 2.213 -21.328 1.00 69.75 80 THR A N 1
ATOM 627 C CA . THR A 1 80 ? 3.507 1.602 -21.730 1.00 69.75 80 THR A CA 1
ATOM 628 C C . THR A 1 80 ? 4.614 2.658 -21.716 1.00 69.75 80 THR A C 1
ATOM 630 O O . THR A 1 80 ? 4.374 3.758 -22.207 1.00 69.75 80 THR A O 1
ATOM 633 N N . ASP A 1 81 ? 5.799 2.358 -21.170 1.00 74.75 81 ASP A N 1
ATOM 634 C CA . ASP A 1 81 ? 6.915 3.323 -21.088 1.00 74.75 81 ASP A CA 1
ATOM 635 C C . ASP A 1 81 ? 7.327 3.859 -22.467 1.00 74.75 81 ASP A C 1
ATOM 637 O O . ASP A 1 81 ? 7.068 3.226 -23.492 1.00 74.75 81 ASP A O 1
ATOM 641 N N . ALA A 1 82 ? 7.973 5.020 -22.539 1.00 81.94 82 ALA A N 1
ATOM 642 C CA . ALA A 1 82 ? 8.485 5.492 -23.822 1.00 81.94 82 ALA A CA 1
ATOM 643 C C . ALA A 1 82 ? 9.558 4.548 -24.388 1.00 81.94 82 ALA A C 1
ATOM 645 O O . ALA A 1 82 ? 10.276 3.888 -23.638 1.00 81.94 82 ALA A O 1
ATOM 646 N N . TRP A 1 83 ? 9.699 4.503 -25.716 1.00 80.88 83 TRP A N 1
ATOM 647 C CA . TRP A 1 83 ? 10.596 3.553 -26.387 1.00 80.88 83 TRP A CA 1
ATOM 648 C C . TRP A 1 83 ? 12.070 3.689 -25.982 1.00 80.88 83 TRP A C 1
ATOM 650 O O . TRP A 1 83 ? 12.790 2.710 -26.091 1.00 80.88 83 TRP A O 1
ATOM 660 N N . ILE A 1 84 ? 12.511 4.861 -25.504 1.00 81.06 84 ILE A N 1
ATOM 661 C CA . ILE A 1 84 ? 13.882 5.069 -25.000 1.00 81.06 84 ILE A CA 1
ATOM 662 C C . ILE A 1 84 ? 14.151 4.373 -23.663 1.00 81.06 84 ILE A C 1
ATOM 664 O O . ILE A 1 84 ? 15.303 4.122 -23.323 1.00 81.06 84 ILE A O 1
ATOM 668 N N . TRP A 1 85 ? 13.093 4.120 -22.892 1.00 77.12 85 TRP A N 1
ATOM 669 C CA . TRP A 1 85 ? 13.140 3.409 -21.612 1.00 77.12 85 TRP A CA 1
ATOM 670 C C . TRP A 1 85 ? 12.749 1.947 -21.768 1.00 77.12 85 TRP A C 1
ATOM 672 O O . TRP A 1 85 ? 13.080 1.121 -20.919 1.00 77.12 85 TRP A O 1
ATOM 682 N N . ARG A 1 86 ? 12.066 1.620 -22.869 1.00 66.69 86 ARG A N 1
ATOM 683 C CA . ARG A 1 86 ? 12.057 0.258 -23.385 1.00 66.69 86 ARG A CA 1
ATOM 684 C C . ARG A 1 86 ? 13.421 -0.037 -23.977 1.00 66.69 86 ARG A C 1
ATOM 686 O O . ARG A 1 86 ? 14.172 0.862 -24.339 1.00 66.69 86 ARG A O 1
ATOM 693 N N . TYR A 1 87 ? 13.747 -1.313 -24.033 1.00 59.75 87 TYR A N 1
ATOM 694 C CA . TYR A 1 87 ? 15.035 -1.793 -24.500 1.00 59.75 87 TYR A CA 1
ATOM 695 C C . TYR A 1 87 ? 15.420 -1.107 -25.817 1.00 59.75 87 TYR A C 1
ATOM 697 O O . TYR A 1 87 ? 14.697 -1.201 -26.813 1.00 59.75 87 TYR A O 1
ATOM 705 N N . GLY A 1 88 ? 16.545 -0.383 -25.814 1.00 57.06 88 GLY A N 1
ATOM 706 C CA . GLY A 1 88 ? 17.137 0.112 -27.050 1.00 57.06 88 GLY A CA 1
ATOM 707 C C . GLY A 1 88 ? 17.364 -1.088 -27.958 1.00 57.06 88 GLY A C 1
ATOM 708 O O . GLY A 1 88 ? 17.830 -2.121 -27.474 1.00 57.06 88 GLY A O 1
ATOM 709 N N . ARG A 1 89 ? 16.981 -0.999 -29.240 1.00 58.00 89 ARG A N 1
ATOM 710 C CA . ARG A 1 89 ? 17.180 -2.108 -30.183 1.00 58.00 89 ARG A CA 1
ATOM 711 C C . ARG A 1 89 ? 18.635 -2.558 -30.064 1.00 58.00 89 ARG A C 1
ATOM 713 O O . ARG A 1 89 ? 19.533 -1.774 -30.363 1.00 58.00 89 ARG A O 1
ATOM 720 N N . LEU A 1 90 ? 18.846 -3.775 -29.556 1.00 57.66 90 LEU A N 1
ATOM 721 C CA . LEU A 1 90 ? 20.162 -4.349 -29.276 1.00 57.66 90 LEU A CA 1
ATOM 722 C C . LEU A 1 90 ? 20.863 -4.568 -30.617 1.00 57.66 90 LEU A C 1
ATOM 724 O O . LEU A 1 90 ? 20.767 -5.626 -31.239 1.00 57.66 90 LEU A O 1
ATOM 728 N N . LYS A 1 91 ? 21.472 -3.504 -31.139 1.00 61.38 91 LYS A N 1
ATOM 729 C CA . LYS A 1 91 ? 22.167 -3.525 -32.417 1.00 61.38 91 LYS A CA 1
ATOM 730 C C . LYS A 1 91 ? 23.368 -4.454 -32.274 1.00 61.38 91 LYS A C 1
ATOM 732 O O . LYS A 1 91 ? 24.201 -4.247 -31.399 1.00 61.38 91 LYS A O 1
ATOM 737 N N . GLY A 1 92 ? 23.440 -5.463 -33.138 1.00 65.44 92 GLY A N 1
ATOM 738 C CA . GLY A 1 92 ? 24.496 -6.478 -33.116 1.00 65.44 92 GLY A CA 1
ATOM 739 C C . GLY A 1 92 ? 24.160 -7.744 -32.326 1.00 65.44 92 GLY A C 1
ATOM 740 O O . GLY A 1 92 ? 24.973 -8.660 -32.330 1.00 65.44 92 GLY A O 1
ATOM 741 N N . LEU A 1 93 ? 22.981 -7.822 -31.697 1.00 67.69 93 LEU A N 1
ATOM 742 C CA . LEU A 1 93 ? 22.488 -9.052 -31.080 1.00 67.69 93 LEU A CA 1
ATOM 743 C C . LEU A 1 93 ? 21.562 -9.795 -32.052 1.00 67.69 93 LEU A C 1
ATOM 745 O O . LEU A 1 93 ? 20.795 -9.167 -32.792 1.00 67.69 93 LEU A O 1
ATOM 749 N N . ASP A 1 94 ? 21.647 -11.122 -32.064 1.00 81.81 94 ASP A N 1
ATOM 750 C CA . ASP A 1 94 ? 20.718 -11.969 -32.804 1.00 81.81 94 ASP A CA 1
ATOM 751 C C . ASP A 1 94 ? 19.313 -11.903 -32.183 1.00 81.81 94 ASP A C 1
ATOM 753 O O . ASP A 1 94 ? 19.110 -11.410 -31.069 1.00 81.81 94 ASP A O 1
ATOM 757 N N . ASP A 1 95 ? 18.303 -12.362 -32.919 1.00 78.56 95 ASP A N 1
ATOM 758 C CA . ASP A 1 95 ? 16.919 -12.297 -32.436 1.00 78.56 95 ASP A CA 1
ATOM 759 C C . ASP A 1 95 ? 16.709 -13.151 -31.178 1.00 78.56 95 ASP A C 1
ATOM 761 O O . ASP A 1 95 ? 15.910 -12.790 -30.315 1.00 78.56 95 ASP A O 1
ATOM 765 N N . LYS A 1 96 ? 17.508 -14.213 -31.016 1.00 81.81 96 LYS A N 1
ATOM 766 C CA . LYS A 1 96 ? 17.546 -15.026 -29.800 1.00 81.81 96 LYS A CA 1
ATOM 767 C C . LYS A 1 96 ? 18.058 -14.230 -28.597 1.00 81.81 96 LYS A C 1
ATOM 769 O O . LYS A 1 96 ? 17.382 -14.199 -27.573 1.00 81.81 96 LYS A O 1
ATOM 774 N N . GLY A 1 97 ? 19.195 -13.548 -28.712 1.00 78.81 97 GLY A N 1
ATOM 775 C CA . GLY A 1 97 ? 19.739 -12.738 -27.626 1.00 78.81 97 GLY A CA 1
ATOM 776 C C . GLY A 1 97 ? 18.858 -11.531 -27.298 1.00 78.81 97 GLY A C 1
ATOM 777 O O . GLY A 1 97 ? 18.742 -11.151 -26.134 1.00 78.81 97 GLY A O 1
ATOM 778 N N . LYS A 1 98 ? 18.177 -10.942 -28.295 1.00 75.94 98 LYS A N 1
ATOM 779 C CA . LYS A 1 98 ? 17.171 -9.894 -28.039 1.00 75.94 98 LYS A CA 1
ATOM 780 C C . LYS A 1 98 ? 16.036 -10.420 -27.173 1.00 75.94 98 LYS A C 1
ATOM 782 O O . LYS A 1 98 ? 15.617 -9.732 -26.247 1.00 75.94 98 LYS A O 1
ATOM 787 N N . MET A 1 99 ? 15.556 -11.620 -27.480 1.00 77.56 99 MET A N 1
ATOM 788 C CA . MET A 1 99 ? 14.467 -12.257 -26.752 1.00 77.56 99 MET A CA 1
ATOM 789 C C . MET A 1 99 ? 14.875 -12.628 -25.322 1.00 77.56 99 MET A C 1
ATOM 791 O O . MET A 1 99 ? 14.151 -12.319 -24.382 1.00 77.56 99 MET A O 1
ATOM 795 N N . GLU A 1 100 ? 16.062 -13.209 -25.140 1.00 81.81 100 GLU A N 1
ATOM 796 C CA . GLU A 1 100 ? 16.606 -13.537 -23.816 1.00 81.81 100 GLU A CA 1
ATOM 797 C C . GLU A 1 100 ? 16.718 -12.293 -22.923 1.00 81.81 100 GLU A C 1
ATOM 799 O O . GLU A 1 100 ? 16.332 -12.313 -21.755 1.00 81.81 100 GLU A O 1
ATOM 804 N N . PHE A 1 101 ? 17.163 -11.171 -23.493 1.00 78.25 101 PHE A N 1
ATOM 805 C CA . PHE A 1 101 ? 17.231 -9.903 -22.774 1.00 78.25 101 PHE A CA 1
ATOM 806 C C . PHE A 1 101 ? 15.850 -9.354 -22.382 1.00 78.25 101 PHE A C 1
ATOM 808 O O . PHE A 1 101 ? 15.688 -8.828 -21.279 1.00 78.25 101 PHE A O 1
ATOM 815 N N . VAL A 1 102 ? 14.854 -9.470 -23.268 1.00 76.31 102 VAL A N 1
ATOM 816 C CA . VAL A 1 102 ? 13.468 -9.075 -22.969 1.00 76.31 102 VAL A CA 1
ATOM 817 C C . VAL A 1 102 ? 12.910 -9.925 -21.832 1.00 76.31 102 VAL A C 1
ATOM 819 O O . VAL A 1 102 ? 12.420 -9.357 -20.859 1.00 76.31 102 VAL A O 1
ATOM 822 N N . LEU A 1 103 ? 13.059 -11.250 -21.904 1.00 81.38 103 LEU A N 1
ATOM 823 C CA . LEU A 1 103 ? 12.599 -12.172 -20.864 1.00 81.38 103 LEU A CA 1
ATOM 824 C C . LEU A 1 103 ? 13.239 -11.873 -19.505 1.00 81.38 103 LEU A C 1
ATOM 826 O O . LEU A 1 103 ? 12.536 -11.799 -18.498 1.00 81.38 103 LEU A O 1
ATOM 830 N N . GLU A 1 104 ? 14.555 -11.645 -19.454 1.00 81.69 104 GLU A N 1
ATOM 831 C CA . GLU A 1 104 ? 15.232 -11.319 -18.193 1.00 81.69 104 GLU A CA 1
ATOM 832 C C . GLU A 1 104 ? 14.708 -10.005 -17.600 1.00 81.69 104 GLU A C 1
ATOM 834 O O . GLU A 1 104 ? 14.524 -9.860 -16.390 1.00 81.69 104 GLU A O 1
ATOM 839 N N . ALA A 1 105 ? 14.395 -9.029 -18.442 1.00 77.12 105 ALA A N 1
ATOM 840 C CA . ALA A 1 105 ? 13.905 -7.759 -17.955 1.00 77.12 105 ALA A CA 1
ATOM 841 C C . ALA A 1 105 ? 12.404 -7.776 -17.599 1.00 77.12 105 ALA A C 1
ATOM 843 O O . ALA A 1 105 ? 12.010 -7.103 -16.642 1.00 77.12 105 ALA A O 1
ATOM 844 N N . GLU A 1 106 ? 11.577 -8.575 -18.275 1.00 78.44 106 GLU A N 1
ATOM 845 C CA . GLU A 1 106 ? 10.211 -8.896 -17.840 1.00 78.44 106 GLU A CA 1
ATOM 846 C C . GLU A 1 106 ? 10.214 -9.644 -16.507 1.00 78.44 106 GLU A C 1
ATOM 848 O O . GLU A 1 106 ? 9.430 -9.329 -15.611 1.00 78.44 106 GLU A O 1
ATOM 853 N N . ARG A 1 107 ? 11.164 -10.560 -16.319 1.00 84.31 107 ARG A N 1
ATOM 854 C CA . ARG A 1 107 ? 11.393 -11.249 -15.051 1.00 84.31 107 ARG A CA 1
ATOM 855 C C . ARG A 1 107 ? 11.716 -10.265 -13.928 1.00 84.31 107 ARG A C 1
ATOM 857 O O . ARG A 1 107 ? 11.097 -10.330 -12.865 1.00 84.31 107 ARG A O 1
ATOM 864 N N . ILE A 1 108 ? 12.602 -9.291 -14.162 1.00 82.38 108 ILE A N 1
ATOM 865 C CA . ILE A 1 108 ? 12.871 -8.204 -13.201 1.00 82.38 108 ILE A CA 1
ATOM 866 C C . ILE A 1 108 ? 11.593 -7.407 -12.896 1.00 82.38 108 ILE A C 1
ATOM 868 O O . ILE A 1 108 ? 11.318 -7.091 -11.734 1.00 82.38 108 ILE A O 1
ATOM 872 N N . GLN A 1 109 ? 10.803 -7.061 -13.916 1.00 79.25 109 GLN A N 1
ATOM 873 C CA . GLN A 1 109 ? 9.548 -6.329 -13.721 1.00 79.25 109 GLN A CA 1
ATOM 874 C C . GLN A 1 109 ? 8.530 -7.132 -12.910 1.00 79.25 109 GLN A C 1
ATOM 876 O O . GLN A 1 109 ? 7.878 -6.561 -12.032 1.00 79.25 109 GLN A O 1
ATOM 881 N N . TRP A 1 110 ? 8.427 -8.437 -13.158 1.00 84.12 110 TRP A N 1
ATOM 882 C CA . TRP A 1 110 ? 7.572 -9.332 -12.394 1.00 84.12 110 TRP A CA 1
ATOM 883 C C . TRP A 1 110 ? 8.017 -9.423 -10.939 1.00 84.12 110 TRP A C 1
ATOM 885 O O . TRP A 1 110 ? 7.179 -9.278 -10.058 1.00 84.12 110 TRP A O 1
ATOM 895 N N . PHE A 1 111 ? 9.316 -9.573 -10.660 1.00 86.06 111 PHE A N 1
ATOM 896 C CA . PHE A 1 111 ? 9.810 -9.597 -9.279 1.00 86.06 111 PHE A CA 1
ATOM 897 C C . PHE A 1 111 ? 9.483 -8.306 -8.528 1.00 86.06 111 PHE A C 1
ATOM 899 O O . PHE A 1 111 ? 9.071 -8.362 -7.373 1.00 86.06 111 PHE A O 1
ATOM 906 N N . ARG A 1 112 ? 9.599 -7.147 -9.188 1.00 81.81 112 ARG A N 1
ATOM 907 C CA . ARG A 1 112 ? 9.183 -5.863 -8.602 1.00 81.81 112 ARG A CA 1
ATOM 908 C C . ARG A 1 112 ? 7.682 -5.828 -8.326 1.00 81.81 112 ARG A C 1
ATOM 910 O O . ARG A 1 112 ? 7.283 -5.494 -7.222 1.00 81.81 112 ARG A O 1
ATOM 917 N N . ALA A 1 113 ? 6.860 -6.208 -9.305 1.00 83.00 113 ALA A N 1
ATOM 918 C CA . ALA A 1 113 ? 5.407 -6.230 -9.146 1.00 83.00 113 ALA A CA 1
ATOM 919 C C . ALA A 1 113 ? 4.953 -7.224 -8.063 1.00 83.00 113 ALA A C 1
ATOM 921 O O . ALA A 1 113 ? 4.021 -6.939 -7.317 1.00 83.00 113 ALA A O 1
ATOM 922 N N . LYS A 1 114 ? 5.632 -8.369 -7.951 1.00 86.88 114 LYS A N 1
ATOM 923 C CA . LYS A 1 114 ? 5.409 -9.352 -6.894 1.00 86.88 114 LYS A CA 1
ATOM 924 C C . LYS A 1 114 ? 5.781 -8.787 -5.524 1.00 86.88 114 LYS A C 1
ATOM 926 O O . LYS A 1 114 ? 4.986 -8.926 -4.605 1.00 86.88 114 LYS A O 1
ATOM 931 N N . ALA A 1 115 ? 6.932 -8.129 -5.396 1.00 87.06 115 ALA A N 1
ATOM 932 C CA . ALA A 1 115 ? 7.332 -7.486 -4.146 1.00 87.06 115 ALA A CA 1
ATOM 933 C C . ALA A 1 115 ? 6.338 -6.385 -3.727 1.00 87.06 115 ALA A C 1
ATOM 935 O O . ALA A 1 115 ? 5.964 -6.307 -2.559 1.00 87.06 115 ALA A O 1
ATOM 936 N N . ASP A 1 116 ? 5.855 -5.583 -4.682 1.00 82.81 116 ASP A N 1
ATOM 937 C CA . ASP A 1 116 ? 4.808 -4.584 -4.433 1.00 82.81 116 ASP A CA 1
ATOM 938 C C . ASP A 1 116 ? 3.507 -5.252 -3.952 1.00 82.81 116 ASP A C 1
ATOM 940 O O . ASP A 1 116 ? 2.903 -4.805 -2.981 1.00 82.81 116 ASP A O 1
ATOM 944 N N . MET A 1 117 ? 3.085 -6.349 -4.593 1.00 88.00 117 MET A N 1
ATOM 945 C CA . MET A 1 117 ? 1.913 -7.125 -4.173 1.00 88.00 117 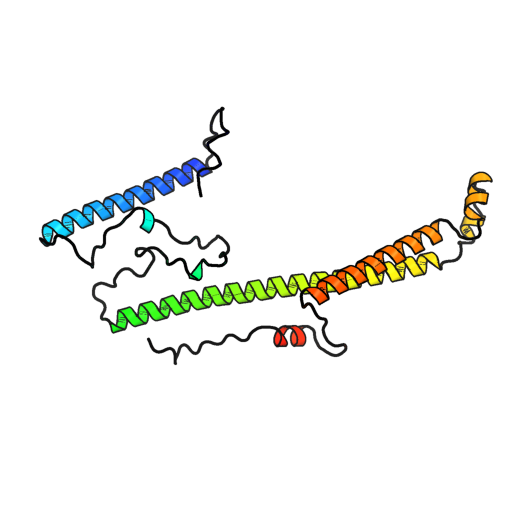MET A CA 1
ATOM 946 C C . MET A 1 117 ? 2.084 -7.692 -2.756 1.00 88.00 117 MET A C 1
ATOM 948 O O . MET A 1 117 ? 1.173 -7.563 -1.945 1.00 88.00 117 MET A O 1
ATOM 952 N N . GLU A 1 118 ? 3.230 -8.304 -2.447 1.00 87.81 118 GLU A N 1
ATOM 953 C CA . GLU A 1 118 ? 3.528 -8.860 -1.120 1.00 87.81 118 GLU A CA 1
ATOM 954 C C . GLU A 1 118 ? 3.475 -7.783 -0.032 1.00 87.81 118 GLU A C 1
ATOM 956 O O . GLU A 1 118 ? 2.879 -8.006 1.020 1.00 87.81 118 GLU A O 1
ATOM 961 N N . ARG A 1 119 ? 4.009 -6.590 -0.315 1.00 89.75 119 ARG A N 1
ATOM 962 C CA . ARG A 1 119 ? 3.914 -5.438 0.585 1.00 89.75 119 ARG A CA 1
ATOM 963 C C . ARG A 1 119 ? 2.474 -4.961 0.779 1.00 89.75 119 ARG A C 1
ATOM 965 O O . ARG A 1 119 ? 2.076 -4.677 1.902 1.00 89.75 119 ARG A O 1
ATOM 972 N N . LEU A 1 120 ? 1.684 -4.858 -0.291 1.00 88.50 120 LEU A N 1
ATOM 973 C CA . LEU A 1 120 ? 0.278 -4.449 -0.185 1.00 88.50 120 LEU A CA 1
ATOM 974 C C . LEU A 1 120 ? -0.546 -5.458 0.623 1.00 88.50 120 LEU A C 1
ATOM 976 O O . LEU A 1 120 ? -1.421 -5.061 1.388 1.00 88.50 120 LEU A O 1
ATOM 980 N N . ILE A 1 121 ? -0.255 -6.752 0.476 1.00 89.75 121 ILE A N 1
ATOM 981 C CA . ILE A 1 121 ? -0.857 -7.806 1.298 1.00 89.75 121 ILE A CA 1
ATOM 982 C C . ILE A 1 121 ? -0.508 -7.588 2.774 1.00 89.75 121 ILE A C 1
ATOM 984 O O . ILE A 1 121 ? -1.407 -7.613 3.607 1.00 89.75 121 ILE A O 1
ATOM 988 N N . GLU A 1 122 ? 0.760 -7.322 3.096 1.00 90.00 122 GLU A N 1
ATOM 989 C CA . GLU A 1 122 ? 1.186 -7.015 4.468 1.00 90.00 122 GLU A CA 1
ATOM 990 C C . GLU A 1 122 ? 0.467 -5.776 5.031 1.00 90.00 122 GLU A C 1
ATOM 992 O O . GLU A 1 122 ? -0.028 -5.811 6.155 1.00 90.00 122 GLU A O 1
ATOM 997 N N . GLU A 1 123 ? 0.340 -4.698 4.251 1.00 92.19 123 GLU A N 1
ATOM 998 C CA . GLU A 1 123 ? -0.380 -3.487 4.671 1.00 92.19 123 GLU A CA 1
ATOM 999 C C . GLU A 1 123 ? -1.866 -3.773 4.958 1.00 92.19 123 GLU A C 1
ATOM 1001 O O . GLU A 1 123 ? -2.409 -3.282 5.951 1.00 92.19 123 GLU A O 1
ATOM 1006 N N . ILE A 1 124 ? -2.518 -4.607 4.140 1.00 91.06 124 ILE A N 1
ATOM 1007 C CA . ILE A 1 124 ? -3.892 -5.062 4.392 1.00 91.06 124 ILE A CA 1
ATOM 1008 C C . ILE A 1 124 ? -3.957 -5.874 5.691 1.00 91.06 124 ILE A C 1
ATOM 1010 O O . ILE A 1 124 ? -4.794 -5.581 6.541 1.00 91.06 124 ILE A O 1
ATOM 1014 N N . GLU A 1 125 ? -3.068 -6.850 5.881 1.00 90.88 125 GLU A N 1
ATOM 1015 C CA . GLU A 1 125 ? -3.030 -7.690 7.087 1.00 90.88 125 GLU A CA 1
ATOM 1016 C C . GLU A 1 125 ? -2.824 -6.863 8.366 1.00 90.88 125 GLU A C 1
ATOM 1018 O O . GLU A 1 125 ? -3.489 -7.109 9.376 1.00 90.88 125 GLU A O 1
ATOM 1023 N N . ILE A 1 126 ? -1.959 -5.842 8.317 1.00 92.00 126 ILE A N 1
ATOM 1024 C CA . ILE A 1 126 ? -1.753 -4.894 9.419 1.00 92.00 126 ILE A CA 1
ATOM 1025 C C . ILE A 1 126 ? -3.051 -4.146 9.729 1.00 92.00 126 ILE A C 1
ATOM 1027 O O . ILE A 1 126 ? -3.467 -4.110 10.887 1.00 92.00 126 ILE A O 1
ATOM 1031 N N . LEU A 1 127 ? -3.714 -3.581 8.715 1.00 93.06 127 LEU A N 1
ATOM 1032 C CA . LEU A 1 127 ? -4.977 -2.860 8.900 1.00 93.06 127 LEU A CA 1
ATOM 1033 C C . LEU A 1 127 ? -6.065 -3.761 9.491 1.00 93.06 127 LEU A C 1
ATOM 1035 O O . LEU A 1 127 ? -6.801 -3.347 10.390 1.00 93.06 127 LEU A O 1
ATOM 1039 N N . GLU A 1 128 ? -6.169 -5.005 9.024 1.00 93.44 128 GLU A N 1
ATOM 1040 C CA . GLU A 1 128 ? -7.106 -5.968 9.595 1.00 93.44 128 GLU A CA 1
ATOM 1041 C C . GLU A 1 128 ? -6.813 -6.252 11.074 1.00 93.44 128 GLU A C 1
ATOM 1043 O O . GLU A 1 128 ? -7.731 -6.259 11.900 1.00 93.44 128 GLU A O 1
ATOM 1048 N N . GLU A 1 129 ? -5.542 -6.440 11.438 1.00 94.12 129 GLU A N 1
ATOM 1049 C CA . GLU A 1 129 ? -5.147 -6.620 12.837 1.00 94.12 129 GLU A CA 1
ATOM 1050 C C . GLU A 1 129 ? -5.394 -5.381 13.693 1.00 94.12 129 GLU A C 1
ATOM 1052 O O . GLU A 1 129 ? -5.773 -5.515 14.861 1.00 94.12 129 GLU A O 1
ATOM 1057 N N . GLU A 1 130 ? -5.243 -4.178 13.143 1.00 95.25 130 GLU A N 1
ATOM 1058 C CA . GLU A 1 130 ? -5.596 -2.941 13.837 1.00 95.25 130 GLU A CA 1
ATOM 1059 C C . GLU A 1 130 ? -7.091 -2.898 14.171 1.00 95.25 130 GLU A C 1
ATOM 1061 O O . GLU A 1 130 ? -7.449 -2.585 15.312 1.00 95.25 130 GLU A O 1
ATOM 1066 N N . PHE A 1 131 ? -7.969 -3.308 13.248 1.00 95.69 131 PHE A N 1
ATOM 1067 C CA . PHE A 1 131 ? -9.400 -3.451 13.537 1.00 95.69 131 PHE A CA 1
ATOM 1068 C C . PHE A 1 131 ? -9.663 -4.491 14.631 1.00 95.69 131 PHE A C 1
ATOM 1070 O O . PHE A 1 131 ? -10.384 -4.203 15.592 1.00 95.69 131 PHE A O 1
ATOM 1077 N N . ARG A 1 132 ? -9.051 -5.682 14.544 1.00 94.38 132 ARG A N 1
ATOM 1078 C CA . ARG A 1 132 ? -9.197 -6.728 15.577 1.00 94.38 132 ARG A CA 1
ATOM 1079 C C . ARG A 1 132 ? -8.686 -6.246 16.938 1.00 94.38 132 ARG A C 1
ATOM 1081 O O . ARG A 1 132 ? -9.288 -6.545 17.972 1.00 94.38 132 ARG A O 1
ATOM 1088 N N . ARG A 1 133 ? -7.579 -5.500 16.974 1.00 95.38 133 ARG A N 1
ATOM 1089 C CA . ARG A 1 133 ? -7.009 -4.913 18.197 1.00 95.38 133 ARG A CA 1
ATOM 1090 C C . ARG A 1 133 ? -7.913 -3.826 18.773 1.00 95.38 133 ARG A C 1
ATOM 1092 O O . ARG A 1 133 ? -8.113 -3.809 19.985 1.00 95.38 133 ARG A O 1
ATOM 1099 N N . LEU A 1 134 ? -8.482 -2.960 17.936 1.00 96.56 134 LEU A N 1
ATOM 1100 C CA . LEU A 1 134 ? -9.421 -1.926 18.368 1.00 96.56 134 LEU A CA 1
ATOM 1101 C C . LEU A 1 134 ? -10.659 -2.547 19.022 1.00 96.56 134 LEU A C 1
ATOM 1103 O O . LEU A 1 134 ? -11.027 -2.142 20.122 1.00 96.56 134 LEU A O 1
ATOM 1107 N N . VAL A 1 135 ? -11.247 -3.577 18.403 1.00 97.00 135 VAL A N 1
ATOM 1108 C CA . VAL A 1 135 ? -12.394 -4.307 18.971 1.00 97.00 135 VAL A CA 1
ATOM 1109 C C . VAL A 1 135 ? -12.042 -4.902 20.337 1.00 97.00 135 VAL A C 1
ATOM 1111 O O . VAL A 1 135 ? -12.758 -4.648 21.305 1.00 97.00 135 VAL A O 1
ATOM 1114 N N . ARG A 1 136 ? -10.906 -5.609 20.450 1.00 96.31 136 ARG A N 1
ATOM 1115 C CA . ARG A 1 136 ? -10.425 -6.168 21.729 1.00 96.31 136 ARG A CA 1
ATOM 1116 C C . ARG A 1 136 ? -10.207 -5.089 22.794 1.00 96.31 136 ARG A C 1
ATOM 1118 O O . ARG A 1 136 ? -10.580 -5.278 23.948 1.00 96.31 136 ARG A O 1
ATOM 1125 N N . SER A 1 137 ? -9.632 -3.949 22.413 1.00 97.50 137 SER A N 1
ATOM 1126 C CA . SER A 1 137 ? -9.406 -2.814 23.315 1.00 97.50 137 SER A CA 1
ATOM 1127 C C . SER A 1 137 ? -10.725 -2.225 23.822 1.00 97.50 137 SER A C 1
ATOM 1129 O O . SER A 1 137 ? -10.896 -2.042 25.026 1.00 97.50 137 SER A O 1
ATOM 1131 N N . CYS A 1 138 ? -11.698 -2.007 22.933 1.00 97.81 138 CYS A N 1
ATOM 1132 C CA . CYS A 1 138 ? -13.027 -1.535 23.314 1.00 97.81 138 CYS A CA 1
ATOM 1133 C C . CYS A 1 138 ? -13.758 -2.533 24.223 1.00 97.81 138 CYS A C 1
ATOM 1135 O O . CYS A 1 138 ? -14.354 -2.116 25.210 1.00 97.81 138 CYS A O 1
ATOM 1137 N N . GLN A 1 139 ? -13.679 -3.838 23.950 1.00 97.56 139 GLN A N 1
ATOM 1138 C CA . GLN A 1 139 ? -14.257 -4.872 24.821 1.00 97.56 139 GLN A CA 1
ATOM 1139 C C . GLN A 1 139 ? -13.610 -4.872 26.213 1.00 97.56 139 GLN A C 1
ATOM 1141 O O . GLN A 1 139 ? -14.315 -4.890 27.220 1.00 97.56 139 GLN A O 1
ATOM 1146 N N . SER A 1 140 ? -12.277 -4.786 26.277 1.00 97.81 140 SER A N 1
ATOM 1147 C CA . SER A 1 140 ? -11.533 -4.700 27.539 1.00 97.81 140 SER A CA 1
ATOM 1148 C C . SER A 1 140 ? -11.920 -3.454 28.341 1.00 97.81 140 SER A C 1
ATOM 1150 O O . SER A 1 140 ? -12.247 -3.545 29.525 1.00 97.81 140 SER A O 1
ATOM 1152 N N . LEU A 1 141 ? -11.985 -2.291 27.682 1.00 96.75 141 LEU A N 1
ATOM 1153 C CA . LEU A 1 141 ? -12.432 -1.047 28.305 1.00 96.75 141 LEU A CA 1
ATOM 1154 C C . LEU A 1 141 ? -13.883 -1.144 28.774 1.00 96.75 141 LEU A C 1
ATOM 1156 O O . LEU A 1 141 ? -14.169 -0.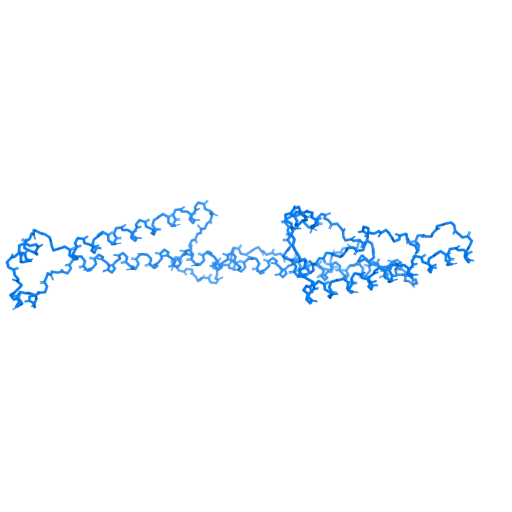745 29.896 1.00 96.75 141 LEU A O 1
ATOM 1160 N N . SER A 1 142 ? -14.788 -1.695 27.963 1.00 97.38 142 SER A N 1
ATOM 1161 C CA . SER A 1 142 ? -16.180 -1.915 28.367 1.00 97.38 142 SER A CA 1
ATOM 1162 C C . SER A 1 142 ? -16.257 -2.774 29.629 1.00 97.38 142 SER A C 1
ATOM 1164 O O . SER A 1 142 ? -16.884 -2.356 30.597 1.00 97.38 142 SER A O 1
ATOM 1166 N N . SER A 1 143 ? -15.531 -3.895 29.678 1.00 96.75 143 SER A N 1
ATOM 1167 C CA . SER A 1 143 ? -15.460 -4.747 30.869 1.00 96.75 143 SER A CA 1
ATOM 1168 C C . SER A 1 143 ? -14.931 -3.993 32.092 1.00 96.75 143 SER A C 1
ATOM 1170 O O . SER A 1 143 ? -15.512 -4.095 33.169 1.00 96.75 143 SER A O 1
ATOM 1172 N N . TYR A 1 144 ? -13.853 -3.218 31.946 1.00 96.25 144 TYR A N 1
ATOM 1173 C CA . TYR A 1 144 ? -13.275 -2.446 33.050 1.00 96.25 144 TYR A CA 1
ATOM 1174 C C . TYR A 1 144 ? -14.241 -1.375 33.575 1.00 96.25 144 TYR A C 1
ATOM 1176 O O . TYR A 1 144 ? -14.429 -1.228 34.782 1.00 96.25 144 TYR A O 1
ATOM 1184 N N . TRP A 1 145 ? -14.904 -0.647 32.675 1.00 94.12 145 TRP A N 1
ATOM 1185 C CA . TRP A 1 145 ? -15.898 0.356 33.050 1.00 94.12 145 TRP A CA 1
ATOM 1186 C C . TRP A 1 145 ? -17.158 -0.267 33.659 1.00 94.12 145 TRP A C 1
ATOM 1188 O O . TRP A 1 145 ? -17.718 0.323 34.578 1.00 94.12 145 TRP A O 1
ATOM 1198 N N . SER A 1 146 ? -17.577 -1.458 33.216 1.00 94.06 146 SER A N 1
ATOM 1199 C CA . SER A 1 146 ? -18.656 -2.213 33.869 1.00 94.06 146 SER A CA 1
ATOM 1200 C C . SER A 1 146 ? -18.277 -2.588 35.296 1.00 94.06 146 SER A C 1
ATOM 1202 O O . SER A 1 146 ? -19.039 -2.321 36.215 1.00 94.06 146 SER A O 1
ATOM 1204 N N . GLN A 1 147 ? -17.061 -3.104 35.502 1.00 92.25 147 GLN A N 1
ATOM 1205 C CA . GLN A 1 147 ? -16.576 -3.436 36.843 1.00 92.25 147 GLN A CA 1
ATOM 1206 C C . GLN A 1 147 ? -16.579 -2.209 37.757 1.00 92.25 147 GLN A C 1
ATOM 1208 O O . GLN A 1 147 ? -17.047 -2.305 38.883 1.00 92.25 147 GLN A O 1
ATOM 1213 N N . LEU A 1 148 ? -16.122 -1.048 37.271 1.00 88.69 148 LEU A N 1
ATOM 1214 C CA . LEU A 1 148 ? -16.167 0.209 38.029 1.00 88.69 148 LEU A CA 1
ATOM 1215 C C . LEU A 1 148 ? -17.590 0.686 38.342 1.00 88.69 148 LEU A C 1
ATOM 1217 O O . LEU A 1 148 ? -17.791 1.334 39.367 1.00 88.69 148 LEU A O 1
ATOM 1221 N N . ALA A 1 149 ? -18.562 0.394 37.477 1.00 86.81 149 ALA A N 1
ATOM 1222 C CA . ALA A 1 149 ? -19.961 0.713 37.735 1.00 86.81 149 ALA A CA 1
ATOM 1223 C C . ALA A 1 149 ? -20.543 -0.148 38.868 1.00 86.81 149 ALA A C 1
ATOM 1225 O O . ALA A 1 149 ? -21.347 0.356 39.652 1.00 86.81 149 ALA A O 1
ATOM 1226 N N . ASP A 1 150 ? -20.083 -1.397 38.982 1.00 83.38 150 ASP A N 1
ATOM 1227 C CA . ASP A 1 150 ? -20.521 -2.363 39.995 1.00 83.38 150 ASP A CA 1
ATOM 1228 C C . ASP A 1 150 ? -19.817 -2.190 41.355 1.00 83.38 150 ASP A C 1
ATOM 1230 O O . ASP A 1 150 ? -20.243 -2.784 42.348 1.00 83.38 150 ASP A O 1
ATOM 1234 N N . VAL A 1 151 ? -18.747 -1.382 41.440 1.00 77.19 151 VAL A N 1
ATOM 1235 C CA . VAL A 1 151 ? -18.050 -1.138 42.713 1.00 77.19 151 VAL A CA 1
ATOM 1236 C C . VAL A 1 151 ? -18.971 -0.358 43.664 1.00 77.19 151 VAL A C 1
ATOM 1238 O O . VAL A 1 151 ? -19.323 0.790 43.370 1.00 77.19 151 VAL A O 1
ATOM 1241 N N . PRO A 1 152 ? -19.333 -0.922 44.835 1.00 65.88 152 PRO A N 1
ATOM 1242 C CA . PRO A 1 152 ? -20.110 -0.196 45.827 1.00 65.88 152 PRO A CA 1
ATOM 1243 C C . PRO A 1 152 ? -19.298 0.991 46.366 1.00 65.88 152 PRO A C 1
ATOM 1245 O O . PRO A 1 152 ? -18.067 0.921 46.442 1.00 65.88 152 PRO A O 1
ATOM 1248 N N . PRO A 1 153 ? -19.955 2.096 46.759 1.00 61.22 153 PRO A N 1
ATOM 1249 C CA . PRO A 1 153 ? -19.259 3.277 47.249 1.00 61.22 153 PRO A CA 1
ATOM 1250 C C . PRO A 1 153 ? -18.339 2.911 48.419 1.00 61.22 153 PRO A C 1
ATOM 1252 O O . PRO A 1 153 ? -18.759 2.289 49.394 1.00 61.22 153 PRO A O 1
ATOM 1255 N N . SER A 1 154 ? -17.064 3.294 48.309 1.00 63.00 154 SER A N 1
ATOM 1256 C CA . SER A 1 154 ? -16.084 3.048 49.365 1.00 63.00 154 SER A CA 1
ATOM 1257 C C . SER A 1 154 ? -16.530 3.724 50.669 1.00 63.00 154 SER A C 1
ATOM 1259 O O . SER A 1 154 ? -16.804 4.930 50.654 1.00 63.00 154 SER A O 1
ATOM 1261 N N . PRO A 1 155 ? -16.512 3.018 51.817 1.00 56.19 155 PRO A N 1
ATOM 1262 C CA . PRO A 1 155 ? -16.820 3.605 53.124 1.00 56.19 155 PRO A CA 1
ATOM 1263 C C . PRO A 1 155 ? -15.833 4.714 53.537 1.00 56.19 155 PRO A C 1
ATOM 1265 O O . PRO A 1 155 ? -16.070 5.445 54.496 1.00 56.19 155 PRO A O 1
ATOM 1268 N N . PHE A 1 156 ? -14.720 4.881 52.811 1.00 52.16 156 PHE A N 1
ATOM 1269 C CA . PHE A 1 156 ? -13.763 5.965 53.033 1.00 52.16 156 PHE A CA 1
ATOM 1270 C C . PHE A 1 156 ? -14.331 7.345 52.658 1.00 52.16 156 PHE A C 1
ATOM 1272 O O . PHE A 1 156 ? -14.036 8.332 53.330 1.00 52.16 156 PHE A O 1
ATOM 1279 N N . PHE A 1 157 ? -15.194 7.422 51.637 1.00 51.78 157 PHE A N 1
ATOM 1280 C CA . PHE A 1 157 ? -15.858 8.677 51.256 1.00 51.78 157 PHE A CA 1
ATOM 1281 C C . PHE A 1 157 ? -16.915 9.119 52.274 1.00 51.78 157 PHE A C 1
ATOM 1283 O O . PHE A 1 157 ? -17.193 10.308 52.377 1.00 51.78 157 PHE A O 1
ATOM 1290 N N . SER A 1 158 ? -17.424 8.197 53.096 1.00 50.22 158 SER A N 1
ATOM 1291 C CA . SER A 1 158 ? -18.332 8.491 54.211 1.00 50.22 158 SER A CA 1
ATOM 1292 C C . SER A 1 158 ? -17.662 9.293 55.338 1.00 50.22 158 SER A C 1
ATOM 1294 O O . SER A 1 158 ? -18.353 9.868 56.175 1.00 50.22 158 SER A O 1
ATOM 1296 N N . ARG A 1 159 ? -16.319 9.318 55.390 1.00 42.94 159 ARG A N 1
ATOM 1297 C CA . ARG A 1 159 ? -15.537 9.977 56.452 1.00 42.94 159 ARG A CA 1
ATOM 1298 C C . ARG A 1 159 ? -15.279 11.459 56.189 1.00 42.94 159 ARG A C 1
ATOM 1300 O O . ARG A 1 159 ? -15.066 12.216 57.134 1.00 42.94 159 ARG A O 1
ATOM 1307 N N . PHE A 1 160 ? -15.285 11.881 54.929 1.00 52.75 160 PHE A N 1
ATOM 1308 C CA . PHE A 1 160 ? -15.203 13.296 54.599 1.00 52.75 160 PHE A CA 1
ATOM 1309 C C . PHE A 1 160 ? -16.604 13.877 54.751 1.00 52.75 160 PHE A C 1
ATOM 1311 O O . PHE A 1 160 ? -17.489 13.557 53.964 1.00 52.75 160 PHE A O 1
ATOM 1318 N N . GLN A 1 161 ? -16.809 14.710 55.778 1.00 47.50 161 GLN A N 1
ATOM 1319 C CA . GLN A 1 161 ? -17.983 15.579 55.886 1.00 47.50 161 GLN A CA 1
ATOM 1320 C C . GLN A 1 161 ? -17.953 16.568 54.716 1.00 47.50 161 GLN A C 1
ATOM 1322 O O . GLN A 1 161 ? -17.511 17.709 54.837 1.00 47.50 161 GLN A O 1
ATOM 1327 N N . LEU A 1 162 ? -18.369 16.098 53.547 1.00 54.56 162 LEU A N 1
ATOM 1328 C CA . LEU A 1 162 ? -18.692 16.953 52.427 1.00 54.56 162 LEU A CA 1
ATOM 1329 C C . LEU A 1 162 ? -19.915 17.787 52.821 1.00 54.56 162 LEU A C 1
ATOM 1331 O O . LEU A 1 162 ? -20.755 17.370 53.623 1.00 54.56 162 LEU A O 1
ATOM 1335 N N . ALA A 1 163 ? -20.000 19.007 52.293 1.00 56.00 163 ALA A N 1
ATOM 1336 C CA . ALA A 1 163 ? -21.154 19.866 52.525 1.00 56.00 163 ALA A CA 1
ATOM 1337 C C . ALA A 1 163 ? -22.447 19.092 52.208 1.00 56.00 163 ALA A C 1
ATOM 1339 O O . ALA A 1 163 ? -22.487 18.344 51.230 1.00 56.00 163 ALA A O 1
ATOM 1340 N N . LYS A 1 164 ? -23.513 19.284 53.000 1.00 52.97 164 LYS A N 1
ATOM 1341 C CA . LYS A 1 164 ? -24.806 18.585 52.826 1.00 52.97 164 LYS A CA 1
ATOM 1342 C C . LYS A 1 164 ? -25.325 18.598 51.379 1.00 52.97 164 LYS A C 1
ATOM 1344 O O . LYS A 1 164 ? -25.989 17.654 50.980 1.00 52.97 164 LYS A O 1
ATOM 1349 N N . SER A 1 165 ? -24.995 19.631 50.598 1.00 49.50 165 SER A N 1
ATOM 1350 C CA . SER A 1 165 ? -25.334 19.764 49.174 1.00 49.50 165 SER A CA 1
ATOM 1351 C C . SER A 1 165 ? -24.630 18.766 48.245 1.00 49.50 165 SER A C 1
ATOM 1353 O O . SER A 1 165 ? -25.160 18.446 47.187 1.00 49.50 165 SER A O 1
ATOM 1355 N N . VAL A 1 166 ? -23.443 18.284 48.616 1.00 55.09 166 VAL A N 1
ATOM 1356 C CA . VAL A 1 166 ? -22.696 17.242 47.896 1.00 55.09 166 VAL A CA 1
ATOM 1357 C C . VAL A 1 166 ? -23.101 15.858 48.402 1.00 55.09 166 VAL A C 1
ATOM 1359 O O . VAL A 1 166 ? -23.198 14.921 47.617 1.00 55.09 166 VAL A O 1
ATOM 1362 N N . GLN A 1 167 ? -23.419 15.746 49.694 1.00 51.56 167 GLN A N 1
ATOM 1363 C CA . GLN A 1 167 ? -23.915 14.515 50.307 1.00 51.56 167 GLN A CA 1
ATOM 1364 C C . GLN A 1 167 ? -25.242 14.056 49.670 1.00 51.56 167 GLN A C 1
ATOM 1366 O O . GLN A 1 167 ? -25.350 12.914 49.237 1.00 51.56 167 GLN A O 1
ATOM 1371 N N . THR A 1 168 ? -26.209 14.965 49.482 1.00 49.22 168 THR A N 1
ATOM 1372 C CA . THR A 1 168 ? -27.490 14.660 48.811 1.00 49.22 168 THR A CA 1
ATOM 1373 C C . THR A 1 168 ? -27.341 14.315 47.325 1.00 49.22 168 THR A C 1
ATOM 1375 O O . THR A 1 168 ? -28.215 13.660 46.763 1.00 49.22 168 THR A O 1
ATOM 1378 N N . PHE A 1 169 ? -26.238 14.718 46.683 1.00 50.09 169 PHE A N 1
ATOM 1379 C CA . PHE A 1 169 ? -25.921 14.357 45.296 1.00 50.09 169 PHE A CA 1
ATOM 1380 C C . PHE A 1 169 ? -25.327 12.940 45.179 1.00 50.09 169 PHE A C 1
ATOM 1382 O O . PHE A 1 169 ? -25.407 12.317 44.123 1.00 50.09 169 PHE A O 1
ATOM 1389 N N . ILE A 1 170 ? -24.741 12.427 46.266 1.00 50.91 170 ILE A N 1
ATOM 1390 C CA . ILE A 1 170 ? -24.135 11.090 46.361 1.00 50.91 170 ILE A CA 1
ATOM 1391 C C . ILE A 1 170 ? -25.131 10.064 46.937 1.00 50.91 170 ILE A C 1
ATOM 1393 O O . ILE A 1 170 ? -25.049 8.887 46.603 1.00 50.91 170 ILE A O 1
ATOM 1397 N N . GLU A 1 171 ? -26.096 10.506 47.751 1.00 46.94 171 GLU A N 1
ATOM 1398 C CA . GLU A 1 171 ? -27.120 9.675 48.414 1.00 46.94 171 GLU A CA 1
ATOM 1399 C C . GLU A 1 171 ? -28.366 9.377 47.553 1.00 46.94 171 GLU A C 1
ATOM 1401 O O . GLU A 1 171 ? -29.301 8.720 48.013 1.00 46.94 171 GLU A O 1
ATOM 1406 N N . GLY A 1 172 ? -28.396 9.816 46.288 1.00 51.19 172 GLY A N 1
ATOM 1407 C CA . GLY A 1 172 ? -29.369 9.309 45.317 1.00 51.19 172 GLY A CA 1
ATOM 1408 C C . GLY A 1 172 ? -29.191 7.796 45.088 1.00 51.19 172 GLY A C 1
ATOM 1409 O O . GLY A 1 172 ? -28.098 7.274 45.302 1.00 51.19 172 GLY A O 1
ATOM 1410 N N . PRO A 1 173 ? -30.220 7.065 44.613 1.00 54.59 173 PRO A N 1
ATOM 1411 C CA . PRO A 1 173 ? -30.196 5.599 44.508 1.00 54.59 173 PRO A CA 1
ATOM 1412 C C . PRO A 1 173 ? -29.067 5.028 43.626 1.00 54.59 173 PRO A C 1
ATOM 1414 O O . PRO A 1 173 ? -28.855 3.817 43.637 1.00 54.59 173 PRO A O 1
ATOM 1417 N N . GLN A 1 174 ? -28.333 5.868 42.883 1.00 59.84 174 GLN A N 1
ATOM 1418 C CA . GLN A 1 174 ? -27.113 5.502 42.167 1.00 59.84 174 GLN A CA 1
ATOM 1419 C C . GLN A 1 174 ? -26.053 6.612 42.262 1.00 59.84 174 GLN A C 1
ATOM 1421 O O . GLN A 1 174 ? -26.320 7.772 41.955 1.00 59.84 174 GLN A O 1
ATOM 1426 N N . ASN A 1 175 ? -24.831 6.237 42.647 1.00 71.25 175 ASN A N 1
ATOM 1427 C CA . ASN A 1 175 ? -23.659 7.113 42.692 1.00 71.25 175 ASN A CA 1
ATOM 1428 C C . ASN A 1 175 ? -23.343 7.669 41.279 1.00 71.25 175 ASN A C 1
ATOM 1430 O O . ASN A 1 175 ? -23.237 6.878 40.335 1.00 71.25 175 ASN A O 1
ATOM 1434 N N . PRO A 1 176 ? -23.141 8.992 41.095 1.00 74.56 176 PRO A N 1
ATOM 1435 C CA . PRO A 1 176 ? -22.884 9.596 39.781 1.00 74.56 176 PRO A CA 1
ATOM 1436 C C . PRO A 1 176 ? -21.649 9.024 39.065 1.00 74.56 176 PRO A C 1
ATOM 1438 O O . PRO A 1 176 ? -21.629 8.954 37.835 1.00 74.56 176 PRO A O 1
ATOM 1441 N N . TYR A 1 177 ? -20.639 8.560 39.811 1.00 80.06 177 TYR A N 1
ATOM 1442 C CA . TYR A 1 177 ? -19.479 7.875 39.235 1.00 80.06 177 TYR A CA 1
ATOM 1443 C C . TYR A 1 177 ? -19.854 6.525 38.613 1.00 80.06 177 TYR A C 1
ATOM 1445 O O . TYR A 1 177 ? -19.370 6.208 37.528 1.00 80.06 177 TYR A O 1
ATOM 1453 N N . CYS A 1 178 ? -20.751 5.764 39.248 1.00 82.00 178 CYS A N 1
ATOM 1454 C CA . CYS A 1 178 ? -21.248 4.492 38.722 1.00 82.00 178 CYS A CA 1
ATOM 1455 C C . CYS A 1 178 ? -22.086 4.711 37.457 1.00 82.00 178 CYS A C 1
ATOM 1457 O O . CYS A 1 178 ? -21.918 3.990 36.477 1.00 82.00 178 CYS A O 1
ATOM 1459 N N . VAL A 1 179 ? -22.920 5.758 37.429 1.00 84.38 179 VAL A N 1
ATOM 1460 C CA . VAL A 1 179 ? -23.703 6.134 36.237 1.00 84.38 179 VAL A CA 1
ATOM 1461 C C . VAL A 1 179 ? -22.783 6.520 35.072 1.00 84.38 179 VAL A C 1
ATOM 1463 O O . VAL A 1 179 ? -22.978 6.063 33.945 1.00 84.38 179 VAL A O 1
ATOM 1466 N N . TYR A 1 180 ? -21.740 7.315 35.333 1.00 87.69 180 TYR A N 1
ATOM 1467 C CA . TYR A 1 180 ? -20.739 7.664 34.321 1.00 87.69 180 TYR A CA 1
ATOM 1468 C C . TYR A 1 180 ? -19.967 6.435 33.820 1.00 87.69 180 TYR A C 1
ATOM 1470 O O . TYR A 1 180 ? -19.775 6.273 32.612 1.00 87.69 180 TYR A O 1
ATOM 1478 N N . ALA A 1 181 ? -19.549 5.551 34.728 1.00 89.38 181 ALA A N 1
ATOM 1479 C CA . ALA A 1 181 ? -18.860 4.314 34.383 1.00 89.38 181 ALA A CA 1
ATOM 1480 C C . ALA A 1 181 ? -19.748 3.398 33.521 1.00 89.38 181 ALA A C 1
ATOM 1482 O O . ALA A 1 181 ? -19.306 2.936 32.470 1.00 89.38 181 ALA A O 1
ATOM 1483 N N . ALA A 1 182 ? -21.028 3.243 33.871 1.00 89.69 182 ALA A N 1
ATOM 1484 C CA . ALA A 1 182 ? -22.002 2.502 33.073 1.00 89.69 182 ALA A CA 1
ATOM 1485 C C . ALA A 1 182 ? -22.182 3.114 31.672 1.00 89.69 182 ALA A C 1
ATOM 1487 O O . ALA A 1 182 ? -22.167 2.397 30.668 1.00 89.69 182 ALA A O 1
ATOM 1488 N N . GLN A 1 183 ? -22.262 4.446 31.573 1.00 93.44 183 GLN A N 1
ATOM 1489 C CA . GLN A 1 183 ? -22.331 5.143 30.286 1.00 93.44 183 GLN A CA 1
ATOM 1490 C C . GLN A 1 183 ? -21.080 4.889 29.431 1.00 93.44 183 GLN A C 1
ATOM 1492 O O . GLN A 1 183 ? -21.191 4.650 28.225 1.00 93.44 183 GLN A O 1
ATOM 1497 N N . LYS A 1 184 ? -19.882 4.930 30.031 1.00 94.44 184 LYS A N 1
ATOM 1498 C CA . LYS A 1 184 ? -18.627 4.636 29.326 1.00 94.44 184 LYS A CA 1
ATOM 1499 C C . LYS A 1 184 ? -18.541 3.182 28.891 1.00 94.44 184 LYS A C 1
ATOM 1501 O O . LYS A 1 184 ? -18.127 2.938 27.760 1.00 94.44 184 LYS A O 1
ATOM 1506 N N . SER A 1 185 ? -18.984 2.244 29.722 1.00 95.06 185 SER A N 1
ATOM 1507 C CA . SER A 1 185 ? -19.063 0.838 29.333 1.00 95.06 185 SER A CA 1
ATOM 1508 C C . SER A 1 185 ? -19.946 0.647 28.098 1.00 95.06 185 SER A C 1
ATOM 1510 O O . SER A 1 185 ? -19.484 0.096 27.096 1.00 95.06 185 SER A O 1
ATOM 1512 N N . ALA A 1 186 ? -21.166 1.196 28.118 1.00 95.62 186 ALA A N 1
ATOM 1513 C CA . ALA A 1 186 ? -22.101 1.117 26.997 1.00 95.62 186 ALA A CA 1
ATOM 1514 C C . ALA A 1 186 ? -21.550 1.770 25.716 1.00 95.62 186 ALA A C 1
ATOM 1516 O O . ALA A 1 186 ? -21.764 1.267 24.611 1.00 95.62 186 ALA A O 1
ATOM 1517 N N . LEU A 1 187 ? -20.812 2.879 25.848 1.00 97.25 187 LEU A N 1
ATOM 1518 C CA . LEU A 1 187 ? -20.145 3.534 24.722 1.00 97.25 187 LEU A CA 1
ATOM 1519 C C . LEU A 1 187 ? -19.114 2.609 24.062 1.00 97.25 187 LEU A C 1
ATOM 1521 O O . LEU A 1 187 ? -19.142 2.445 22.842 1.00 97.25 187 LEU A O 1
ATOM 1525 N N . TYR A 1 188 ? -18.214 2.012 24.847 1.00 97.69 188 TYR A N 1
ATOM 1526 C CA . TYR A 1 188 ? -17.175 1.133 24.308 1.00 97.69 188 TYR A CA 1
ATOM 1527 C C . TYR A 1 188 ? -17.748 -0.166 23.735 1.00 97.69 188 TYR A C 1
ATOM 1529 O O . TYR A 1 188 ? -17.287 -0.610 22.685 1.00 97.69 188 TYR A O 1
ATOM 1537 N N . ASP A 1 189 ? -18.793 -0.726 24.348 1.00 97.44 189 ASP A N 1
ATOM 1538 C CA . ASP A 1 189 ? -19.519 -1.880 23.806 1.00 97.44 189 ASP A CA 1
ATOM 1539 C C . ASP A 1 189 ? -20.147 -1.557 22.438 1.00 97.44 189 ASP A C 1
ATOM 1541 O O . ASP A 1 189 ? -19.979 -2.296 21.463 1.00 97.44 189 ASP A O 1
ATOM 1545 N N . LYS A 1 190 ? -20.787 -0.387 22.312 1.00 97.75 190 LYS A N 1
ATOM 1546 C CA . LYS A 1 190 ? -21.318 0.092 21.029 1.00 97.75 190 LYS A CA 1
ATOM 1547 C C . LYS A 1 190 ? -20.212 0.264 19.985 1.00 97.75 190 LYS A C 1
ATOM 1549 O O . LYS A 1 190 ? -20.377 -0.184 18.851 1.00 97.75 190 LYS A O 1
ATOM 1554 N N . MET A 1 191 ? -19.086 0.877 20.355 1.00 97.56 191 MET A N 1
ATOM 1555 C CA . MET A 1 191 ? -17.942 1.054 19.452 1.00 97.56 191 MET A CA 1
ATOM 1556 C C . MET A 1 191 ? -17.369 -0.285 18.978 1.00 97.56 191 MET A C 1
ATOM 1558 O O . MET A 1 191 ? -17.090 -0.428 17.786 1.00 97.56 191 MET A O 1
ATOM 1562 N N . ALA A 1 192 ? -17.238 -1.270 19.872 1.00 97.44 192 ALA A N 1
ATOM 1563 C CA . ALA A 1 192 ? -16.787 -2.613 19.520 1.00 97.44 192 ALA A CA 1
ATOM 1564 C C . ALA A 1 192 ? -17.729 -3.251 18.488 1.00 97.44 192 ALA A C 1
ATOM 1566 O O . ALA A 1 192 ? -17.279 -3.648 17.414 1.00 97.44 192 ALA A O 1
ATOM 1567 N N . LYS A 1 193 ? -19.042 -3.252 18.759 1.00 97.19 193 LYS A N 1
ATOM 1568 C CA . LYS A 1 193 ? -20.070 -3.831 17.876 1.00 97.19 193 LYS A CA 1
ATOM 1569 C C . LYS A 1 193 ? -20.140 -3.150 16.509 1.00 97.19 193 LYS A C 1
ATOM 1571 O O . LYS A 1 193 ? -20.257 -3.819 15.483 1.00 97.19 193 LYS A O 1
ATOM 1576 N N . GLU A 1 194 ? -20.067 -1.820 16.466 1.00 97.25 194 GLU A N 1
ATOM 1577 C CA . GLU A 1 194 ? -20.074 -1.074 15.203 1.00 97.25 194 GLU A CA 1
ATOM 1578 C C . GLU A 1 194 ? -18.823 -1.346 14.369 1.00 97.25 194 GLU A C 1
ATOM 1580 O O . GLU A 1 194 ? -18.923 -1.528 13.152 1.00 97.25 194 GLU A O 1
ATOM 1585 N N . THR A 1 195 ? -17.658 -1.385 15.017 1.00 95.94 195 THR A N 1
ATOM 1586 C CA . THR A 1 195 ? -16.382 -1.677 14.357 1.00 95.94 195 THR A CA 1
ATOM 1587 C C . THR A 1 195 ? -16.383 -3.101 13.816 1.00 95.94 195 THR A C 1
ATOM 1589 O O . THR A 1 195 ? -16.076 -3.302 12.644 1.00 95.94 195 THR A O 1
ATOM 1592 N N . GLU A 1 196 ? -16.830 -4.072 14.615 1.00 96.31 196 GLU A N 1
ATOM 1593 C CA . GLU A 1 196 ? -16.955 -5.471 14.205 1.00 96.31 196 GLU A CA 1
ATOM 1594 C C . GLU A 1 196 ? -17.880 -5.622 12.989 1.00 96.31 196 GLU A C 1
ATOM 1596 O O . GLU A 1 196 ? -17.530 -6.266 11.999 1.00 96.31 196 GLU A O 1
ATOM 1601 N N . LYS A 1 197 ? -19.043 -4.962 13.019 1.00 96.56 197 LYS A N 1
ATOM 1602 C CA . LYS A 1 197 ? -20.005 -4.973 11.913 1.00 96.56 197 LYS A CA 1
ATOM 1603 C C . LYS A 1 197 ? -19.417 -4.374 10.636 1.00 96.56 197 LYS A C 1
ATOM 1605 O O . LYS A 1 197 ? -19.627 -4.923 9.554 1.00 96.56 197 LYS A O 1
ATOM 1610 N N . LYS A 1 198 ? -18.705 -3.246 10.740 1.00 96.00 198 LYS A N 1
ATOM 1611 C CA . LYS A 1 198 ? -18.043 -2.605 9.592 1.00 96.00 198 LYS A CA 1
ATOM 1612 C C . LYS A 1 198 ? -16.931 -3.490 9.033 1.00 96.00 198 LYS A C 1
ATOM 1614 O O . LYS A 1 198 ? -16.878 -3.669 7.821 1.00 96.00 198 LYS A O 1
ATOM 1619 N N . PHE A 1 199 ? -16.115 -4.083 9.900 1.00 96.00 199 PHE A N 1
ATOM 1620 C CA . PHE A 1 199 ? -15.033 -4.981 9.508 1.00 96.00 199 PHE A CA 1
ATOM 1621 C C . PHE A 1 199 ? -15.564 -6.220 8.774 1.00 96.00 199 PHE A C 1
ATOM 1623 O O . PHE A 1 199 ? -15.140 -6.492 7.654 1.00 96.00 199 PHE A O 1
ATOM 1630 N N . ARG A 1 200 ? -16.596 -6.888 9.314 1.00 95.50 200 ARG A N 1
ATOM 1631 C CA . ARG A 1 200 ? -17.272 -8.015 8.640 1.00 95.50 200 ARG A CA 1
ATOM 1632 C C . ARG A 1 200 ? -17.882 -7.622 7.297 1.00 95.50 200 ARG A C 1
ATOM 1634 O O . ARG A 1 200 ? -17.783 -8.376 6.336 1.00 95.50 200 ARG A O 1
ATOM 1641 N N . LYS A 1 201 ? -18.498 -6.436 7.206 1.00 95.81 201 LYS A N 1
ATOM 1642 C CA . LYS A 1 201 ? -19.088 -5.932 5.952 1.00 95.81 201 LYS A CA 1
ATOM 1643 C C . LYS A 1 201 ? -18.039 -5.757 4.846 1.00 95.81 201 LYS A C 1
ATOM 1645 O O . LYS A 1 201 ? -18.377 -5.915 3.678 1.00 95.81 201 LYS A O 1
ATOM 1650 N N . LEU A 1 202 ? -16.801 -5.427 5.209 1.00 93.00 202 LEU A N 1
ATOM 1651 C CA . LEU A 1 202 ? -15.680 -5.273 4.279 1.00 93.00 202 LEU A CA 1
ATOM 1652 C C . LEU A 1 202 ? -14.969 -6.601 3.955 1.00 93.00 202 LEU A C 1
ATOM 1654 O O . LEU A 1 202 ? -13.985 -6.584 3.229 1.00 93.00 202 LEU A O 1
ATOM 1658 N N . GLY A 1 203 ? -15.467 -7.738 4.457 1.00 91.81 203 GLY A N 1
ATOM 1659 C CA . GLY A 1 203 ? -14.876 -9.062 4.231 1.00 91.81 203 GLY A CA 1
ATOM 1660 C C . GLY A 1 203 ? -13.873 -9.503 5.300 1.00 91.81 203 GLY A C 1
ATOM 1661 O O . GLY A 1 203 ? -13.355 -10.614 5.220 1.00 91.81 203 GLY A O 1
ATOM 1662 N N . GLY A 1 204 ? -13.637 -8.680 6.326 1.00 91.38 204 GLY A N 1
ATOM 1663 C CA . GLY A 1 204 ? -12.768 -9.026 7.442 1.00 91.38 204 GLY A CA 1
ATOM 1664 C C . GLY A 1 204 ? -13.314 -10.198 8.262 1.00 91.38 204 GLY A C 1
ATOM 1665 O O . GLY A 1 204 ? -14.516 -10.303 8.526 1.00 91.38 204 GLY A O 1
ATOM 1666 N N . CYS A 1 205 ? -12.422 -11.083 8.698 1.00 91.19 205 CYS A N 1
ATOM 1667 C CA . CYS A 1 205 ? -12.756 -12.239 9.531 1.00 91.19 205 CYS A CA 1
ATOM 1668 C C . CYS A 1 205 ? -11.755 -12.423 10.680 1.00 91.19 205 CYS A C 1
ATOM 1670 O O . CYS A 1 205 ? -10.777 -11.686 10.790 1.00 91.19 205 CYS A O 1
ATOM 1672 N N . TRP A 1 206 ? -12.030 -13.364 11.581 1.00 91.56 206 TRP A N 1
ATOM 1673 C CA . TRP A 1 206 ? -11.182 -13.672 12.735 1.00 91.56 206 TRP A CA 1
ATOM 1674 C C . TRP A 1 206 ? -10.570 -15.062 12.570 1.00 91.56 206 TRP A C 1
ATOM 1676 O O . TRP A 1 206 ? -11.211 -15.916 11.948 1.00 91.56 206 TRP A O 1
ATOM 1686 N N . PRO A 1 207 ? -9.372 -15.294 13.134 1.00 92.31 207 PRO A N 1
ATOM 1687 C CA . PRO A 1 207 ? -8.838 -16.644 13.258 1.00 92.31 207 PRO A CA 1
ATOM 1688 C C . PRO A 1 207 ? -9.781 -17.512 14.099 1.00 92.31 207 PRO A C 1
ATOM 1690 O O . PRO A 1 207 ? -10.483 -17.007 14.983 1.00 92.31 207 PRO A O 1
ATOM 1693 N N . GLY A 1 208 ? -9.816 -18.815 13.811 1.00 88.88 208 GLY A N 1
ATOM 1694 C CA . GLY A 1 208 ? -10.533 -19.774 14.656 1.00 88.88 208 GLY A CA 1
ATOM 1695 C C . GLY A 1 208 ? -9.944 -19.848 16.071 1.00 88.88 208 GLY A C 1
ATOM 1696 O O . GLY A 1 208 ? -8.784 -19.507 16.280 1.00 88.88 208 GLY A O 1
ATOM 1697 N N . GLU A 1 209 ? -10.717 -20.333 17.048 1.00 86.25 209 GLU A N 1
ATOM 1698 C CA . GLU A 1 209 ? -10.302 -20.377 18.466 1.00 86.25 209 GLU A CA 1
ATOM 1699 C C . GLU A 1 209 ? -9.005 -21.166 18.713 1.00 86.25 209 GLU A C 1
ATOM 1701 O O . GLU A 1 209 ? -8.247 -20.845 19.625 1.00 86.25 209 GLU A O 1
ATOM 1706 N N . THR A 1 210 ? -8.733 -22.180 17.891 1.00 91.38 210 THR A N 1
ATOM 1707 C CA . THR A 1 210 ? -7.533 -23.028 17.976 1.00 91.38 210 THR A CA 1
ATOM 1708 C C . THR A 1 210 ? -6.533 -22.772 16.846 1.00 91.38 210 THR A C 1
ATOM 1710 O O . THR A 1 210 ? -5.551 -23.502 16.726 1.00 91.38 210 THR A O 1
ATOM 1713 N N . GLU A 1 211 ? -6.799 -21.806 15.964 1.00 89.75 211 GLU A N 1
ATOM 1714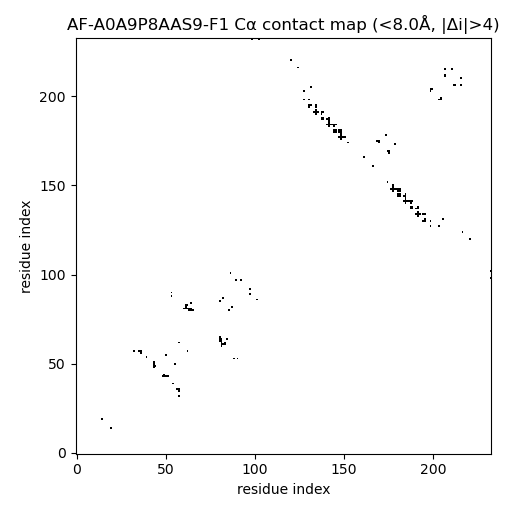 C CA . GLU A 1 211 ? -5.970 -21.537 14.788 1.00 89.75 211 GLU A CA 1
ATOM 1715 C C . GLU A 1 211 ? -4.844 -20.561 15.144 1.00 89.75 211 GLU A C 1
ATOM 1717 O O . GLU A 1 211 ? -5.082 -19.494 15.711 1.00 89.75 211 GLU A O 1
ATOM 1722 N N . ASP A 1 212 ? -3.606 -20.909 14.785 1.00 91.69 212 ASP A N 1
ATOM 1723 C CA . ASP A 1 212 ? -2.493 -19.966 14.876 1.00 91.69 212 ASP A CA 1
ATOM 1724 C C . ASP A 1 212 ? -2.677 -18.822 13.870 1.00 91.69 212 ASP A C 1
ATOM 1726 O O . ASP A 1 212 ? -3.046 -19.036 12.712 1.00 91.69 212 ASP A O 1
ATOM 1730 N N . LEU A 1 213 ? -2.354 -17.599 14.287 1.00 86.75 213 LEU A N 1
ATOM 1731 C CA . LEU A 1 213 ? -2.546 -16.404 13.471 1.00 86.75 213 LEU A CA 1
ATOM 1732 C C . LEU A 1 213 ? -1.718 -16.458 12.175 1.00 86.75 213 LEU A C 1
ATOM 1734 O O . LEU A 1 213 ? -2.189 -16.049 11.114 1.00 86.75 213 LEU A O 1
ATOM 1738 N N . ASN A 1 214 ? -0.510 -17.031 12.221 1.00 89.25 214 ASN A N 1
ATOM 1739 C CA . ASN A 1 214 ? 0.296 -17.196 11.009 1.00 89.25 214 ASN A CA 1
ATOM 1740 C C . ASN A 1 214 ? -0.319 -18.214 10.045 1.00 89.25 214 ASN A C 1
ATOM 1742 O O . ASN A 1 214 ? -0.244 -18.027 8.830 1.00 89.25 214 ASN A O 1
ATOM 1746 N N . ALA A 1 215 ? -0.912 -19.294 10.562 1.00 90.44 215 ALA A N 1
ATOM 1747 C CA . ALA A 1 215 ? -1.607 -20.280 9.738 1.00 90.44 215 ALA A CA 1
ATOM 1748 C C . ALA A 1 215 ? -2.836 -19.655 9.060 1.00 90.44 215 ALA A C 1
ATOM 1750 O O . ALA A 1 215 ? -3.036 -19.849 7.857 1.00 90.44 215 ALA A O 1
ATOM 1751 N N . PHE A 1 216 ? -3.575 -18.826 9.802 1.00 91.75 216 PHE A N 1
ATOM 1752 C CA . PHE A 1 216 ? -4.699 -18.052 9.289 1.00 91.75 216 PHE A CA 1
ATOM 1753 C C . PHE A 1 216 ? -4.287 -17.138 8.125 1.00 91.75 216 PHE A C 1
ATOM 1755 O O . PHE A 1 216 ? -4.869 -17.242 7.043 1.00 91.75 216 PHE A O 1
ATOM 1762 N N . PHE A 1 217 ? -3.246 -16.311 8.292 1.00 90.38 217 PHE A N 1
ATOM 1763 C CA . PHE A 1 217 ? -2.779 -15.424 7.219 1.00 90.38 217 PHE A CA 1
ATOM 1764 C C . PHE A 1 217 ? -2.265 -16.196 6.006 1.00 90.38 217 PHE A C 1
ATOM 1766 O O . PHE A 1 217 ? -2.643 -15.896 4.875 1.00 90.38 217 PHE A O 1
ATOM 1773 N N . ARG A 1 218 ? -1.468 -17.253 6.211 1.00 88.25 218 ARG A N 1
ATOM 1774 C CA . ARG A 1 218 ? -0.948 -18.077 5.105 1.00 88.25 218 ARG A CA 1
ATOM 1775 C C . ARG A 1 218 ? -2.053 -18.666 4.234 1.00 88.25 218 ARG A C 1
ATOM 1777 O O . ARG A 1 218 ? -1.866 -18.758 3.027 1.00 88.25 218 ARG A O 1
ATOM 1784 N N . ARG A 1 219 ? -3.191 -19.042 4.824 1.00 89.75 219 ARG A N 1
ATOM 1785 C CA . ARG A 1 219 ? -4.359 -19.540 4.083 1.00 89.75 219 ARG A CA 1
ATOM 1786 C C . ARG A 1 219 ? -5.010 -18.459 3.215 1.00 89.75 219 ARG A C 1
ATOM 1788 O O . ARG A 1 219 ? -5.571 -18.787 2.175 1.00 89.75 219 ARG A O 1
ATOM 1795 N N . GLN A 1 220 ? -4.970 -17.201 3.647 1.00 87.12 220 GLN A N 1
ATOM 1796 C CA . GLN A 1 220 ? -5.592 -16.086 2.929 1.00 87.12 220 GLN A CA 1
ATOM 1797 C C . GLN A 1 220 ? -4.707 -15.492 1.837 1.00 87.12 220 GLN A C 1
ATOM 1799 O O . GLN A 1 220 ? -5.224 -14.943 0.863 1.00 87.12 220 GLN A O 1
ATOM 1804 N N . ARG A 1 221 ? -3.381 -15.599 1.975 1.00 89.75 221 ARG A N 1
ATOM 1805 C CA . ARG A 1 221 ? -2.454 -15.042 0.992 1.00 89.75 221 ARG A CA 1
ATOM 1806 C C . ARG A 1 221 ? -2.600 -15.738 -0.369 1.00 89.75 221 ARG A C 1
ATOM 1808 O O . ARG A 1 221 ? -2.529 -16.968 -0.444 1.00 89.75 221 ARG A O 1
ATOM 1815 N N . PRO A 1 222 ? -2.733 -14.982 -1.472 1.00 86.69 222 PRO A N 1
ATOM 1816 C CA . PRO A 1 222 ? -2.721 -15.561 -2.805 1.00 86.69 222 PRO A CA 1
ATOM 1817 C C . PRO A 1 222 ? -1.347 -16.173 -3.097 1.00 86.69 222 PRO A C 1
ATOM 1819 O O . PRO A 1 222 ? -0.310 -15.526 -2.954 1.00 86.69 222 PRO A O 1
ATOM 1822 N N . THR A 1 223 ? -1.334 -17.429 -3.540 1.00 83.19 223 THR A N 1
ATOM 1823 C CA . THR A 1 223 ? -0.102 -18.089 -3.982 1.00 83.19 223 THR A CA 1
ATOM 1824 C C . THR A 1 223 ? 0.093 -17.817 -5.469 1.00 83.19 223 THR A C 1
ATOM 1826 O O . THR A 1 223 ? -0.582 -18.410 -6.306 1.00 83.19 223 THR A O 1
ATOM 1829 N N . VAL A 1 224 ? 1.002 -16.898 -5.804 1.00 79.75 224 VAL A N 1
ATOM 1830 C CA . VAL A 1 224 ? 1.366 -16.589 -7.195 1.00 79.75 224 VAL A CA 1
ATOM 1831 C C . VAL A 1 224 ? 2.751 -17.160 -7.487 1.00 79.75 224 VAL A C 1
ATOM 1833 O O . VAL A 1 224 ? 3.774 -16.631 -7.043 1.00 79.75 224 VAL A O 1
ATOM 1836 N N . THR A 1 225 ? 2.788 -18.251 -8.246 1.00 79.81 225 THR A N 1
ATOM 1837 C CA . THR A 1 225 ? 4.019 -18.888 -8.725 1.00 79.81 225 THR A CA 1
ATOM 1838 C C . THR A 1 225 ? 4.066 -18.827 -10.243 1.00 79.81 225 THR A C 1
ATOM 1840 O O . THR A 1 225 ? 3.126 -19.261 -10.904 1.00 79.81 225 THR A O 1
ATOM 1843 N N . VAL A 1 226 ? 5.161 -18.303 -10.791 1.00 80.62 226 VAL A N 1
ATOM 1844 C CA . VAL A 1 226 ? 5.441 -18.320 -12.231 1.00 80.62 226 VAL A CA 1
ATOM 1845 C C . VAL A 1 226 ? 6.617 -19.253 -12.469 1.00 80.62 226 VAL A C 1
ATOM 1847 O O . VAL A 1 226 ? 7.672 -19.090 -11.852 1.00 80.62 226 VAL A O 1
ATOM 1850 N N . ASP A 1 227 ? 6.422 -20.232 -13.348 1.00 84.06 227 ASP A N 1
ATOM 1851 C CA . ASP A 1 227 ? 7.472 -21.154 -13.765 1.00 84.06 227 ASP A CA 1
ATOM 1852 C C . ASP A 1 227 ? 8.236 -20.590 -14.963 1.00 84.06 227 ASP A C 1
ATOM 1854 O O . ASP A 1 227 ? 7.914 -20.860 -16.117 1.00 84.06 227 ASP A O 1
ATOM 1858 N N . TRP A 1 228 ? 9.266 -19.800 -14.668 1.00 78.06 228 TRP A N 1
ATOM 1859 C CA . TRP A 1 228 ? 10.108 -19.141 -15.667 1.00 78.06 228 TRP A CA 1
ATOM 1860 C C . TRP A 1 228 ? 10.840 -20.098 -16.614 1.00 78.06 228 TRP A C 1
ATOM 1862 O O . TRP A 1 228 ? 11.250 -19.663 -17.683 1.00 78.06 228 TRP A O 1
ATOM 1872 N N . ASN A 1 229 ? 10.987 -21.381 -16.263 1.00 78.00 229 ASN A N 1
ATOM 1873 C CA . ASN A 1 229 ? 11.619 -22.366 -17.147 1.00 78.00 229 ASN A CA 1
ATOM 1874 C C . ASN A 1 229 ? 10.673 -22.833 -18.263 1.00 78.00 229 ASN A C 1
ATOM 1876 O O . ASN A 1 229 ? 11.133 -23.303 -19.300 1.00 78.00 229 ASN A O 1
ATOM 1880 N N . ASN A 1 230 ? 9.362 -22.698 -18.042 1.00 76.00 230 ASN A N 1
ATOM 1881 C CA . ASN A 1 230 ? 8.306 -23.090 -18.972 1.00 76.00 230 ASN A CA 1
ATOM 1882 C C . ASN A 1 230 ? 7.610 -21.890 -19.635 1.00 76.00 230 ASN A C 1
ATOM 1884 O O . ASN A 1 230 ? 6.734 -22.085 -20.480 1.00 76.00 230 ASN A O 1
ATOM 1888 N N . VAL A 1 231 ? 7.992 -20.655 -19.286 1.00 70.88 231 VAL A N 1
ATOM 1889 C CA . VAL A 1 231 ? 7.578 -19.458 -20.027 1.00 70.88 231 VAL A CA 1
ATOM 1890 C C . VAL A 1 231 ? 8.308 -19.482 -21.370 1.00 70.88 231 VAL A C 1
ATOM 1892 O O . VAL A 1 231 ? 9.488 -19.145 -21.453 1.00 70.88 231 VAL A O 1
ATOM 1895 N N . GLN A 1 232 ? 7.620 -19.952 -22.414 1.00 56.84 232 GLN A N 1
ATOM 1896 C CA . GLN A 1 232 ? 8.114 -19.812 -23.781 1.00 56.84 232 GLN A CA 1
ATOM 1897 C C . GLN A 1 232 ? 8.172 -18.320 -24.150 1.00 56.84 232 GLN A C 1
ATOM 1899 O O . GLN A 1 232 ? 7.267 -17.581 -23.752 1.00 56.84 232 GLN A O 1
ATOM 1904 N N . PRO A 1 233 ? 9.213 -17.886 -24.881 1.00 51.47 233 PRO A N 1
ATOM 1905 C CA . PRO A 1 233 ? 9.261 -16.550 -25.465 1.00 51.47 233 PRO A CA 1
ATOM 1906 C C . PRO A 1 233 ? 8.120 -16.287 -26.454 1.00 51.47 233 PRO A C 1
ATOM 1908 O O . PRO A 1 233 ? 7.727 -17.237 -27.172 1.00 51.47 233 PRO A O 1
#

Radius of gyration: 33.66 Å; Cα contacts (8 Å, |Δi|>4): 98; chains: 1; bounding box: 56×61×104 Å

pLDDT: mean 79.73, std 15.87, range [39.72, 97.81]